Protein AF-A0A8T0NPR0-F1 (afdb_monomer_lite)

Sequence (276 aa):
MFYFGILTSSRQVEPRGKSMGKEIDSISRGLGSMIPIIVKERKRRPEAPMQAAKLASESGIIIRQHIPIYPSWTDYKKDSSQLMNLKGKLKDKCAKNQLNCEKVQFQQRTRSRSYIAHAYVVKQEKYKNSEPTAIDLFEELRCSKTKGFSEPVKKAIEDMHAQEALTSPSVEDGQQAKASIDAVSKVLPKSNTFLRNVGIQQPAAKTTNVMKEIQAELDAKKLESVVLQEELERLKVQTQESDAKVEKQAEKIESLRKMAADTQSLLAGIEPFVWI

pLDDT: mean 78.2, std 14.66, range [25.12, 94.19]

Foldseek 3Di:
DPPPDPPPDPDPPDDDDPDADPVQVVVCVVVVHDDDQDDPPPGPGDPDPNNRVVVVRVVVRVCCVVDPDDPDPVVVVVPPPSVVVVVVVVVVVVVVVVVVVVPPLADFDQPPDFLQRSLVVCCVPPVNPHRQALLSSLLSRRQDPVPGHDPSSVVLSVQLVVQLPVVDDDDDPVVSSVSSVVSNCVSDPVPDCSCVRNVNDDPPDPDDPVNVVVVVVVVVVVVVVVVVVVVVVVVVVVVVVVVVVVVVVVVVVVVVVVVVVVVVVVVVPDDPPDDD

Secondary structure (DSSP, 8-state):
-------------PPPPTTS-HHHHHHHHHTTSPPP----TT-SS-SSHHHHHHHHHHHHHHHHHHS---SSHHHHHH-HHHHHHHHHHHHHHHHHHHHHHHT-SS----TTS-HHHHHHHHHHHT-TTSPPPHHHHHHHTT-BTTTB--HHHHHHHHHHHHHHHTT-S---HHHHHHHHHHHHHHHS-TT--HHHHTT---S-S---HHHHHHHHHHHHHHHHHHHHHHHHHHHHHHHHHHHHHHHHHHHHHHHHHHHHHHHHHHHHTS------

Structure (mmCIF, N/CA/C/O backbone):
data_AF-A0A8T0NPR0-F1
#
_entry.id   AF-A0A8T0NPR0-F1
#
loop_
_atom_site.group_PDB
_atom_site.id
_atom_site.type_symbol
_atom_site.label_atom_id
_atom_site.label_alt_id
_atom_site.label_comp_id
_atom_site.label_asym_id
_atom_site.label_entity_id
_atom_site.label_seq_id
_atom_site.pdbx_PDB_ins_code
_atom_site.Cartn_x
_atom_site.Cartn_y
_atom_site.Cartn_z
_atom_site.occupancy
_atom_site.B_iso_or_equiv
_atom_site.auth_seq_id
_atom_site.auth_comp_id
_atom_site.auth_asym_id
_atom_site.auth_atom_id
_atom_site.pdbx_PDB_model_num
ATOM 1 N N . MET A 1 1 ? -3.709 13.169 -36.850 1.00 28.92 1 MET A N 1
ATOM 2 C CA . MET A 1 1 ? -4.858 12.303 -36.509 1.00 28.92 1 MET A CA 1
ATOM 3 C C . MET A 1 1 ? -4.556 10.903 -37.012 1.00 28.92 1 MET A C 1
ATOM 5 O O . MET A 1 1 ? -4.518 10.715 -38.217 1.00 28.92 1 MET A O 1
ATOM 9 N N . PHE A 1 2 ? -4.287 9.942 -36.128 1.00 25.12 2 PHE A N 1
ATOM 10 C CA . PHE A 1 2 ? -4.242 8.536 -36.535 1.00 25.12 2 PHE A CA 1
ATOM 11 C C . PHE A 1 2 ? -5.656 7.974 -36.404 1.00 25.12 2 PHE A C 1
ATOM 13 O O . PHE A 1 2 ? -6.100 7.641 -35.308 1.00 25.12 2 PHE A O 1
ATOM 20 N N . TYR A 1 3 ? -6.382 7.949 -37.520 1.00 25.48 3 TYR A N 1
ATOM 21 C CA . TYR A 1 3 ? -7.660 7.258 -37.627 1.00 25.48 3 TYR A CA 1
ATOM 22 C C . TYR A 1 3 ? -7.396 5.748 -37.578 1.00 25.48 3 TYR A C 1
ATOM 24 O O . TYR A 1 3 ? -7.032 5.147 -38.584 1.00 25.48 3 TYR A O 1
ATOM 32 N N . PHE A 1 4 ? -7.590 5.112 -36.423 1.00 33.22 4 PHE A N 1
ATOM 33 C CA . PHE A 1 4 ? -7.927 3.688 -36.410 1.00 33.22 4 PHE A CA 1
ATOM 34 C C . PHE A 1 4 ? -9.416 3.595 -36.742 1.00 33.22 4 PHE A C 1
ATOM 36 O O . PHE A 1 4 ? -10.270 3.622 -35.859 1.00 33.22 4 PHE A O 1
ATOM 43 N N . GLY A 1 5 ? -9.707 3.630 -38.044 1.00 30.72 5 GLY A N 1
ATOM 44 C CA . GLY A 1 5 ? -11.060 3.593 -38.580 1.00 30.72 5 GLY A CA 1
ATOM 45 C C . GLY A 1 5 ? -11.831 2.360 -38.117 1.00 30.72 5 GLY A C 1
ATOM 46 O O . GLY A 1 5 ? -11.261 1.290 -37.892 1.00 30.72 5 GLY A O 1
ATOM 47 N N . ILE A 1 6 ? -13.148 2.532 -38.009 1.00 36.66 6 ILE A N 1
ATOM 48 C CA . ILE A 1 6 ? -14.122 1.446 -37.937 1.00 36.66 6 ILE A CA 1
ATOM 49 C C . ILE A 1 6 ? -13.995 0.664 -39.249 1.00 36.66 6 ILE A C 1
ATOM 51 O O . ILE A 1 6 ? -14.583 1.019 -40.264 1.00 36.66 6 ILE A O 1
ATOM 55 N N . LEU A 1 7 ? -13.160 -0.371 -39.249 1.00 34.03 7 LEU A N 1
ATOM 56 C CA . LEU A 1 7 ? -13.095 -1.352 -40.321 1.00 34.03 7 LEU A CA 1
ATOM 57 C C . LEU A 1 7 ? -14.082 -2.464 -39.975 1.00 34.03 7 LEU A C 1
ATOM 59 O O . LEU A 1 7 ? -13.731 -3.459 -39.343 1.00 34.03 7 LEU A O 1
ATOM 63 N N . THR A 1 8 ? -15.323 -2.304 -40.432 1.00 39.84 8 THR A N 1
ATOM 64 C CA . THR A 1 8 ? -16.155 -3.444 -40.829 1.00 39.84 8 THR A CA 1
ATOM 65 C C . THR A 1 8 ? -15.515 -4.051 -42.074 1.00 39.84 8 THR A C 1
ATOM 67 O O . THR A 1 8 ? -15.916 -3.802 -43.205 1.00 39.84 8 THR A O 1
ATOM 70 N N . SER A 1 9 ? -14.428 -4.779 -41.869 1.00 32.56 9 SER A N 1
ATOM 71 C CA . SER A 1 9 ? -13.787 -5.589 -42.889 1.00 32.56 9 SER A CA 1
ATOM 72 C C . SER A 1 9 ? -13.503 -6.921 -42.234 1.00 32.56 9 SER A C 1
ATOM 74 O O . SER A 1 9 ? -12.910 -6.979 -41.154 1.00 32.56 9 SER A O 1
ATOM 76 N N . SER A 1 10 ? -13.984 -7.982 -42.868 1.00 37.34 10 SER A N 1
ATOM 77 C CA . SER A 1 10 ? -13.594 -9.365 -42.633 1.00 37.34 10 SER A CA 1
ATOM 78 C C . SER A 1 10 ? -12.080 -9.492 -42.811 1.00 37.34 10 SER A C 1
ATOM 80 O O . SER A 1 10 ? -11.578 -9.898 -43.857 1.00 37.34 10 SER A O 1
ATOM 82 N N . ARG A 1 11 ? -11.336 -9.077 -41.786 1.00 39.28 11 ARG A N 1
ATOM 83 C CA . ARG A 1 11 ? -9.896 -9.248 -41.692 1.00 39.28 11 ARG A CA 1
ATOM 84 C C . ARG A 1 11 ? -9.682 -10.702 -41.315 1.00 39.28 11 ARG A C 1
ATOM 86 O O . ARG A 1 11 ? -10.106 -11.117 -40.238 1.00 39.28 11 ARG A O 1
ATOM 93 N N . GLN A 1 12 ? -9.072 -11.463 -42.221 1.00 38.69 12 GLN A N 1
ATOM 94 C CA . GLN A 1 12 ? -8.578 -12.807 -41.936 1.00 38.69 12 GLN A CA 1
ATOM 95 C C . GLN A 1 12 ? -7.809 -12.747 -40.610 1.00 38.69 12 GLN A C 1
ATOM 97 O O . GLN A 1 12 ? -6.823 -12.016 -40.479 1.00 38.69 12 GLN A O 1
ATOM 102 N N . VAL A 1 13 ? -8.341 -13.415 -39.587 1.00 49.06 13 VAL A N 1
ATOM 103 C CA . VAL A 1 13 ? -7.682 -13.524 -38.289 1.00 49.06 13 VAL A CA 1
ATOM 104 C C . VAL A 1 13 ? -6.545 -14.509 -38.499 1.00 49.06 13 VAL A C 1
ATOM 106 O O . VAL A 1 13 ? -6.780 -15.711 -38.560 1.00 49.06 13 VAL A O 1
ATOM 109 N N . GLU A 1 14 ? -5.328 -13.992 -38.654 1.00 52.97 14 GLU A N 1
ATOM 110 C CA . GLU A 1 14 ? -4.119 -14.815 -38.687 1.00 52.97 14 GLU A CA 1
ATOM 111 C C . GLU A 1 14 ? -4.132 -15.780 -37.485 1.00 52.97 14 GLU A C 1
ATOM 113 O O . GLU A 1 14 ? -4.312 -15.332 -36.340 1.00 52.97 14 GLU A O 1
ATOM 118 N N . PRO A 1 15 ? -3.993 -17.100 -37.710 1.00 52.28 15 PRO A N 1
ATOM 119 C CA . PRO A 1 15 ? -4.043 -18.078 -36.638 1.00 52.28 15 PRO A CA 1
ATOM 120 C C . PRO A 1 15 ? -2.913 -17.804 -35.646 1.00 52.28 15 PRO A C 1
ATOM 122 O O . PRO A 1 15 ? -1.725 -17.850 -35.966 1.00 52.28 15 PRO A O 1
ATOM 125 N N . ARG A 1 16 ? -3.293 -17.481 -34.407 1.00 54.62 16 ARG A N 1
ATOM 126 C CA . ARG A 1 16 ? -2.324 -17.136 -33.369 1.00 54.62 16 ARG A CA 1
ATOM 127 C C . ARG A 1 16 ? -1.489 -18.361 -32.978 1.00 54.62 16 ARG A C 1
ATOM 129 O O . ARG A 1 16 ? -1.987 -19.484 -32.937 1.00 54.62 16 ARG A O 1
ATOM 136 N N . GLY A 1 17 ? -0.220 -18.129 -32.635 1.00 58.62 17 GLY A N 1
ATOM 137 C CA . GLY A 1 17 ? 0.702 -19.173 -32.173 1.00 58.62 17 GLY A CA 1
ATOM 138 C C . GLY A 1 17 ? 0.258 -19.888 -30.883 1.00 58.62 17 GLY A C 1
ATOM 139 O O . GLY A 1 17 ? -0.698 -19.492 -30.214 1.00 58.62 17 GLY A O 1
ATOM 140 N N . LYS A 1 18 ? 0.994 -20.945 -30.504 1.00 53.94 18 LYS A N 1
ATOM 141 C CA . LYS A 1 18 ? 0.615 -21.963 -29.494 1.00 53.94 18 LYS A CA 1
ATOM 142 C C . LYS A 1 18 ? 0.179 -21.434 -28.106 1.00 53.94 18 LYS A C 1
ATOM 144 O O . LYS A 1 18 ? -0.533 -22.151 -27.407 1.00 53.94 18 LYS A O 1
ATOM 149 N N . SER A 1 19 ? 0.519 -20.201 -27.718 1.00 54.78 19 SER A N 1
ATOM 150 C CA . SER A 1 19 ? 0.230 -19.611 -26.393 1.00 54.78 19 SER A CA 1
ATOM 151 C C . SER A 1 19 ? -0.330 -18.175 -26.435 1.00 54.78 19 SER A C 1
ATOM 153 O O . SER A 1 19 ? -0.035 -17.350 -25.573 1.00 54.78 19 SER A O 1
ATOM 155 N N . MET A 1 20 ? -1.137 -17.834 -27.443 1.00 61.66 20 MET A N 1
ATOM 156 C CA . MET A 1 20 ? -1.477 -16.434 -27.735 1.00 61.66 20 MET A CA 1
ATOM 157 C C . MET A 1 20 ? -2.976 -16.126 -27.566 1.00 61.66 20 MET A C 1
ATOM 159 O O . MET A 1 20 ? -3.771 -16.338 -28.473 1.00 61.66 20 MET A O 1
ATOM 163 N N . GLY A 1 21 ? -3.377 -15.588 -26.407 1.00 59.19 21 GLY A N 1
ATOM 164 C CA . GLY A 1 21 ? -4.638 -14.843 -26.227 1.00 59.19 21 GLY A CA 1
ATOM 165 C C . GLY A 1 21 ? -5.959 -15.589 -26.475 1.00 59.19 21 GLY A C 1
ATOM 166 O O . GLY A 1 21 ? -6.964 -14.933 -26.740 1.00 59.19 21 GLY A O 1
ATOM 167 N N . LYS A 1 22 ? -5.969 -16.927 -26.381 1.00 63.34 22 LYS A N 1
ATOM 168 C CA . LYS A 1 22 ? -7.149 -17.780 -26.632 1.00 63.34 22 LYS A CA 1
ATOM 169 C C . LYS A 1 22 ? -8.387 -17.375 -25.821 1.00 63.34 22 LYS A C 1
ATOM 171 O O . LYS A 1 22 ? -9.499 -17.451 -26.335 1.00 63.34 22 LYS A O 1
ATOM 176 N N . GLU A 1 23 ? -8.195 -16.923 -24.583 1.00 64.94 23 GLU A N 1
ATOM 177 C CA . GLU A 1 23 ? -9.282 -16.483 -23.697 1.00 64.94 23 GLU A CA 1
ATOM 178 C C . GLU A 1 23 ? -9.978 -15.220 -24.205 1.00 64.94 23 GLU A C 1
ATOM 180 O O . GLU A 1 23 ? -11.195 -15.111 -24.133 1.00 64.94 23 GLU A O 1
ATOM 185 N N . ILE A 1 24 ? -9.240 -14.288 -24.803 1.00 68.88 24 ILE A N 1
ATOM 186 C CA . ILE A 1 24 ? -9.812 -13.045 -25.334 1.00 68.88 24 ILE A CA 1
ATOM 187 C C . ILE A 1 24 ? -10.656 -13.318 -26.571 1.00 68.88 24 ILE A C 1
ATOM 189 O O . ILE A 1 24 ? -11.718 -12.723 -26.739 1.00 68.88 24 ILE A O 1
ATOM 193 N N . ASP A 1 25 ? -10.198 -14.235 -27.420 1.00 67.00 25 ASP A N 1
ATOM 194 C CA . ASP A 1 25 ? -10.984 -14.685 -28.565 1.00 67.00 25 ASP A CA 1
ATOM 195 C C . ASP A 1 25 ? -12.215 -15.464 -28.089 1.00 67.00 25 ASP A C 1
ATOM 197 O O . ASP A 1 25 ? -13.278 -15.357 -28.691 1.00 67.00 25 ASP A O 1
ATOM 201 N N . SER A 1 26 ? -12.112 -16.182 -26.965 1.00 69.50 26 SER A N 1
ATOM 202 C CA . SER A 1 26 ? -13.259 -16.810 -26.307 1.00 69.50 26 SER A CA 1
ATOM 203 C C . SER A 1 26 ? -14.285 -15.787 -25.821 1.00 69.50 26 SER A C 1
ATOM 205 O O . SER A 1 26 ? -15.476 -15.992 -26.031 1.00 69.50 26 SER A O 1
ATOM 207 N N . ILE A 1 27 ? -13.840 -14.674 -25.231 1.00 71.25 27 ILE A N 1
ATOM 208 C CA . ILE A 1 27 ? -14.723 -13.594 -24.768 1.00 71.25 27 ILE A CA 1
ATOM 209 C C . ILE A 1 27 ? -15.420 -12.918 -25.956 1.00 71.25 27 ILE A C 1
ATOM 211 O O . ILE A 1 27 ? -16.639 -12.773 -25.937 1.00 71.25 27 ILE A O 1
ATOM 215 N N . SER A 1 28 ? -14.683 -12.554 -27.013 1.00 72.69 28 SER A N 1
ATOM 216 C CA . SER A 1 28 ? -15.289 -11.977 -28.225 1.00 72.69 28 SER A CA 1
ATOM 217 C C . SER A 1 28 ? -16.287 -12.936 -28.889 1.00 72.69 28 SER A C 1
ATOM 219 O O . SER A 1 28 ? -17.335 -12.496 -29.354 1.00 72.69 28 SER A O 1
ATOM 221 N N . ARG A 1 29 ? -15.994 -14.247 -28.912 1.00 73.19 29 ARG A N 1
ATOM 222 C CA . ARG A 1 29 ? -16.925 -15.270 -29.419 1.00 73.19 29 ARG A CA 1
ATOM 223 C C . ARG A 1 29 ? -18.174 -15.396 -28.546 1.00 73.19 29 ARG A C 1
ATOM 225 O O . ARG A 1 29 ? -19.270 -15.448 -29.087 1.00 73.19 29 ARG A O 1
ATOM 232 N N . GLY A 1 30 ? -18.021 -15.410 -27.221 1.00 74.88 30 GLY A N 1
ATOM 233 C CA . GLY A 1 30 ? -19.140 -15.509 -26.278 1.00 74.88 30 GLY A CA 1
ATOM 234 C C . GLY A 1 30 ? -20.077 -14.298 -26.304 1.00 74.88 30 GLY A C 1
ATOM 235 O O . GLY A 1 30 ? -21.274 -14.451 -26.096 1.00 74.88 30 GLY A O 1
ATOM 236 N N . LEU A 1 31 ? -19.555 -13.106 -26.612 1.00 73.44 31 LEU A N 1
ATOM 237 C CA . LEU A 1 31 ? -20.342 -11.874 -26.751 1.00 73.44 31 LEU A CA 1
ATOM 238 C C . LEU A 1 31 ? -20.998 -11.710 -28.134 1.00 73.44 31 LEU A C 1
ATOM 240 O O . LEU A 1 31 ? -21.718 -10.734 -28.347 1.00 73.44 31 LEU A O 1
ATOM 244 N N . GLY A 1 32 ? -20.708 -12.595 -29.097 1.00 73.06 32 GLY A N 1
ATOM 245 C CA . GLY A 1 32 ? -21.222 -12.516 -30.473 1.00 73.06 32 GLY A CA 1
ATOM 246 C C . GLY A 1 32 ? -20.806 -11.257 -31.249 1.00 73.06 32 GLY A C 1
ATOM 247 O O . GLY A 1 32 ? -21.273 -11.031 -32.362 1.00 73.06 32 GLY A O 1
ATOM 248 N N . SER A 1 33 ? -19.940 -10.420 -30.675 1.00 75.69 33 SER A N 1
ATOM 249 C CA . SER A 1 33 ? -19.509 -9.136 -31.224 1.00 75.69 33 SER A CA 1
ATOM 250 C C . SER A 1 33 ? -18.095 -8.793 -30.750 1.00 75.69 33 SER A C 1
ATOM 252 O O . SER A 1 33 ? -17.646 -9.192 -29.673 1.00 75.69 33 SER A O 1
ATOM 254 N N . MET A 1 34 ? -17.352 -8.057 -31.578 1.00 77.00 34 MET A N 1
ATOM 255 C CA . MET A 1 34 ? -15.994 -7.630 -31.245 1.00 77.00 34 MET A CA 1
ATOM 256 C C . MET A 1 34 ? -16.017 -6.491 -30.226 1.00 77.00 34 MET A C 1
ATOM 258 O O . MET A 1 34 ? -16.663 -5.472 -30.449 1.00 77.00 34 MET A O 1
ATOM 262 N N . ILE A 1 35 ? -15.248 -6.629 -29.142 1.00 82.50 35 ILE A N 1
ATOM 263 C CA . ILE A 1 35 ? -15.092 -5.569 -28.138 1.00 82.50 35 ILE A CA 1
ATOM 264 C C . ILE A 1 35 ? -14.344 -4.377 -28.766 1.00 82.50 35 ILE A C 1
ATOM 266 O O . ILE A 1 35 ? -13.167 -4.529 -29.116 1.00 82.50 35 ILE A O 1
ATOM 270 N N . PRO A 1 36 ? -14.965 -3.186 -28.880 1.00 83.44 36 PRO A N 1
ATOM 271 C CA . PRO A 1 36 ? -14.297 -2.007 -29.416 1.00 83.44 36 PRO A CA 1
ATOM 272 C C . PRO A 1 36 ? -13.310 -1.428 -28.396 1.00 83.44 36 PRO A C 1
ATOM 274 O O . PRO A 1 36 ? -13.578 -1.421 -27.198 1.00 83.44 36 PRO A O 1
ATOM 277 N N . ILE A 1 37 ? -12.178 -0.896 -28.859 1.00 83.94 37 ILE A N 1
ATOM 278 C CA . ILE A 1 37 ? -11.233 -0.150 -28.016 1.00 83.94 37 ILE A CA 1
ATOM 279 C C . ILE A 1 37 ? -11.440 1.340 -28.287 1.00 83.94 37 ILE A C 1
ATOM 281 O O . ILE A 1 37 ? -11.019 1.843 -29.326 1.00 83.94 37 ILE A O 1
ATOM 285 N N . ILE A 1 38 ? -12.075 2.052 -27.354 1.00 86.81 38 ILE A N 1
ATOM 286 C CA . ILE A 1 38 ? -12.356 3.485 -27.479 1.00 86.81 38 ILE A CA 1
ATOM 287 C C . ILE A 1 38 ? -11.492 4.241 -26.469 1.00 86.81 38 ILE A C 1
ATOM 289 O O . ILE A 1 38 ? -11.669 4.136 -25.254 1.00 86.81 38 ILE A O 1
ATOM 293 N N . VAL A 1 39 ? -10.539 5.025 -26.971 1.00 88.19 39 VAL A N 1
ATOM 294 C CA . VAL A 1 39 ? -9.696 5.900 -26.148 1.00 88.19 39 VAL A CA 1
ATOM 295 C C . VAL A 1 39 ? -10.167 7.336 -26.339 1.00 88.19 39 VAL A C 1
ATOM 297 O O . VAL A 1 39 ? -10.043 7.890 -27.428 1.00 88.19 39 VAL A O 1
ATOM 300 N N . LYS A 1 40 ? -10.722 7.941 -25.281 1.00 86.69 40 LYS A N 1
ATOM 301 C CA . LYS A 1 40 ? -11.135 9.353 -25.295 1.00 86.69 40 LYS A CA 1
ATOM 302 C C . LYS A 1 40 ? -9.931 10.263 -25.546 1.00 86.69 40 LYS A C 1
ATOM 304 O O . LYS A 1 40 ? -8.823 9.986 -25.077 1.00 86.69 40 LYS A O 1
ATOM 309 N N . GLU A 1 41 ? -10.163 11.374 -26.237 1.00 82.25 41 GLU A N 1
ATOM 310 C CA . GLU A 1 41 ? -9.126 12.361 -26.526 1.00 82.25 41 GLU A CA 1
ATOM 311 C C . GLU A 1 41 ? -8.429 12.822 -25.230 1.00 82.25 41 GLU A C 1
ATOM 313 O O . GLU A 1 41 ? -9.061 13.008 -24.188 1.00 82.25 41 GLU A O 1
ATOM 318 N N . ARG A 1 42 ? -7.095 12.947 -25.274 1.00 84.31 42 ARG A N 1
ATOM 319 C CA . ARG A 1 42 ? -6.211 13.255 -24.127 1.00 84.31 42 ARG A CA 1
ATOM 320 C C . ARG A 1 42 ? -6.119 12.190 -23.020 1.00 84.31 42 ARG A C 1
ATOM 322 O O . ARG A 1 42 ? -5.435 12.423 -22.021 1.00 84.31 42 ARG A O 1
ATOM 329 N N . LYS A 1 43 ? -6.733 11.011 -23.157 1.00 78.19 43 LYS A N 1
ATOM 330 C CA . LYS A 1 43 ? -6.530 9.885 -22.225 1.00 78.19 43 LYS A CA 1
ATOM 331 C C . LYS A 1 43 ? -5.537 8.879 -22.809 1.00 78.19 43 LYS A C 1
ATOM 333 O O . LYS A 1 43 ? -5.518 8.625 -24.004 1.00 78.19 43 LYS A O 1
ATOM 338 N N . ARG A 1 44 ? -4.699 8.283 -21.951 1.00 80.75 44 ARG A N 1
ATOM 339 C CA . ARG A 1 44 ? -3.719 7.253 -22.359 1.00 80.75 44 ARG A CA 1
ATOM 340 C C . ARG A 1 44 ? -4.307 5.840 -22.456 1.00 80.75 44 ARG A C 1
ATOM 342 O O . ARG A 1 44 ? -3.638 4.951 -22.964 1.00 80.75 44 ARG A O 1
ATOM 349 N N . ARG A 1 45 ? -5.512 5.613 -21.922 1.00 82.69 45 ARG A N 1
ATOM 350 C CA . ARG A 1 45 ? -6.161 4.296 -21.849 1.00 82.69 45 ARG A CA 1
ATOM 351 C C . ARG A 1 45 ? -7.687 4.418 -21.966 1.00 82.69 45 ARG A C 1
ATOM 353 O O . ARG A 1 45 ? -8.205 5.482 -21.612 1.00 82.69 45 ARG A O 1
ATOM 360 N N . PRO A 1 46 ? -8.389 3.355 -22.400 1.00 90.25 46 PRO A N 1
ATOM 361 C CA . PRO A 1 46 ? -9.842 3.275 -22.323 1.00 90.25 46 PRO A CA 1
ATOM 362 C C . PRO A 1 46 ? -10.336 3.416 -20.882 1.00 90.25 46 PRO A C 1
ATOM 364 O O . PRO A 1 46 ? -9.661 2.996 -19.940 1.00 90.25 46 PRO A O 1
ATOM 367 N N . GLU A 1 47 ? -11.514 4.011 -20.720 1.00 86.38 47 GLU A N 1
ATOM 368 C CA . GLU A 1 47 ? -12.168 4.163 -19.414 1.00 86.38 47 GLU A CA 1
ATOM 369 C C . GLU A 1 47 ? -12.891 2.880 -18.997 1.00 86.38 47 GLU A C 1
ATOM 371 O O . GLU A 1 47 ? -12.833 2.481 -17.837 1.00 86.38 47 GLU A O 1
ATOM 376 N N . ALA A 1 48 ? -13.504 2.194 -19.964 1.00 86.69 48 ALA A N 1
ATOM 377 C CA . ALA A 1 48 ? -14.169 0.924 -19.737 1.00 86.69 48 ALA A CA 1
ATOM 378 C C . ALA A 1 48 ? -13.138 -0.179 -19.403 1.00 86.69 48 ALA A C 1
ATOM 380 O O . ALA A 1 48 ? -12.244 -0.441 -20.220 1.00 86.69 48 ALA A O 1
ATOM 381 N N . PRO A 1 49 ? -13.270 -0.878 -18.257 1.00 87.88 49 PRO A N 1
ATOM 382 C CA . PRO A 1 49 ? -12.315 -1.901 -17.821 1.00 87.88 49 PRO A CA 1
ATOM 383 C C . PRO A 1 49 ? -12.084 -3.008 -18.857 1.00 87.88 49 PRO A C 1
ATOM 385 O O . PRO A 1 49 ? -10.943 -3.377 -19.126 1.00 87.88 49 PRO A O 1
ATOM 388 N N . MET A 1 50 ? -13.158 -3.473 -19.503 1.00 83.12 50 MET A N 1
ATOM 389 C CA . MET A 1 50 ? -13.107 -4.514 -20.536 1.00 83.12 50 MET A CA 1
ATOM 390 C C . MET A 1 50 ? -12.262 -4.087 -21.749 1.00 83.12 50 MET A C 1
ATOM 392 O O . MET A 1 50 ? -11.451 -4.856 -22.263 1.00 83.12 50 MET A O 1
ATOM 396 N N . GLN A 1 51 ? -12.395 -2.828 -22.175 1.00 86.06 51 GLN A N 1
ATOM 397 C CA . GLN A 1 51 ? -11.627 -2.280 -23.295 1.00 86.06 51 GLN A CA 1
ATOM 398 C C . GLN A 1 51 ? -10.156 -2.077 -22.922 1.00 86.06 51 GLN A C 1
ATOM 400 O O . GLN A 1 51 ? -9.268 -2.336 -23.733 1.00 86.06 51 GLN A O 1
ATOM 405 N N . ALA A 1 52 ? -9.881 -1.644 -21.687 1.00 84.69 52 ALA A N 1
ATOM 406 C CA . ALA A 1 52 ? -8.520 -1.509 -21.180 1.00 84.69 52 ALA A CA 1
ATOM 407 C C . ALA A 1 52 ? -7.812 -2.871 -21.086 1.00 84.69 52 ALA A C 1
ATOM 409 O O . ALA A 1 52 ? -6.655 -2.981 -21.490 1.00 84.69 52 ALA A O 1
ATOM 410 N N . ALA A 1 53 ? -8.512 -3.912 -20.622 1.00 83.88 53 ALA A N 1
ATOM 411 C CA . ALA A 1 53 ? -7.999 -5.281 -20.575 1.00 83.88 53 ALA A CA 1
ATOM 412 C C . ALA A 1 53 ? -7.716 -5.837 -21.981 1.00 83.88 53 ALA A C 1
ATOM 414 O O . ALA A 1 53 ? -6.646 -6.408 -22.219 1.00 83.88 53 ALA A O 1
ATOM 415 N N . LYS A 1 54 ? -8.629 -5.604 -22.935 1.00 85.00 54 LYS A N 1
ATOM 416 C CA . LYS A 1 54 ? -8.439 -5.958 -24.348 1.00 85.00 54 LYS A CA 1
ATOM 417 C C . LYS A 1 54 ? -7.211 -5.257 -24.934 1.00 85.00 54 LYS A C 1
ATOM 419 O O . LYS A 1 54 ? -6.330 -5.930 -25.458 1.00 85.00 54 LYS A O 1
ATOM 424 N N . LEU A 1 55 ? -7.099 -3.936 -24.774 1.00 85.69 55 LEU A N 1
ATOM 425 C CA . LEU A 1 55 ? -5.944 -3.161 -25.241 1.00 85.69 55 LEU A CA 1
ATOM 426 C C . LEU A 1 55 ? -4.624 -3.645 -24.622 1.00 85.69 55 LEU A C 1
ATOM 428 O O . LEU A 1 55 ? -3.643 -3.824 -25.343 1.00 85.69 55 LEU A O 1
ATOM 432 N N . ALA A 1 56 ? -4.577 -3.865 -23.306 1.00 84.69 56 ALA A N 1
ATOM 433 C CA . ALA A 1 56 ? -3.381 -4.351 -22.614 1.00 84.69 56 ALA A CA 1
ATOM 434 C C . ALA A 1 56 ? -2.939 -5.728 -23.130 1.00 84.69 56 ALA A C 1
ATOM 436 O O . ALA A 1 56 ? -1.749 -5.996 -23.296 1.00 84.69 56 ALA A O 1
ATOM 437 N N . SER A 1 57 ? -3.901 -6.593 -23.428 1.00 80.94 57 SER A N 1
ATOM 438 C CA . SER A 1 57 ? -3.608 -7.937 -23.900 1.00 80.94 57 SER A CA 1
ATOM 439 C C . SER A 1 57 ? -3.168 -7.971 -25.362 1.00 80.94 57 SER A C 1
ATOM 441 O O . SER A 1 57 ? -2.179 -8.630 -25.671 1.00 80.94 57 SER A O 1
ATOM 443 N N . GLU A 1 58 ? -3.846 -7.227 -26.242 1.00 78.88 58 GLU A N 1
ATOM 444 C CA . GLU A 1 58 ? -3.461 -7.078 -27.656 1.00 78.88 58 GLU A CA 1
ATOM 445 C C . GLU A 1 58 ? -2.081 -6.429 -27.786 1.00 78.88 58 GLU A C 1
ATOM 447 O O . GLU A 1 58 ? -1.205 -6.941 -28.481 1.00 78.88 58 GLU A O 1
ATOM 452 N N . SER A 1 59 ? -1.838 -5.343 -27.046 1.00 78.38 59 SER A N 1
ATOM 453 C CA . SER A 1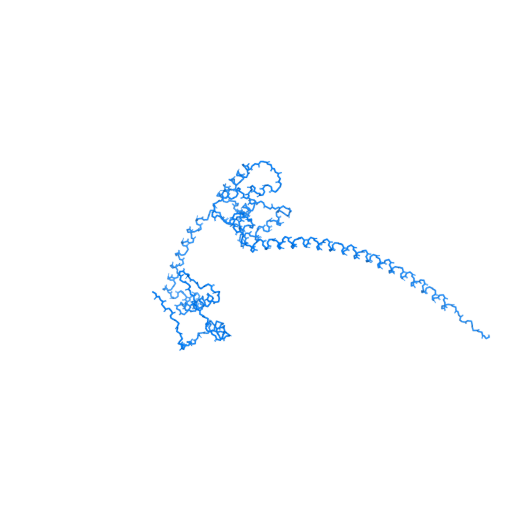 59 ? -0.514 -4.715 -27.015 1.00 78.38 59 SER A CA 1
ATOM 454 C C . SER A 1 59 ? 0.554 -5.671 -26.485 1.00 78.38 59 SER A C 1
ATOM 456 O O . SER A 1 59 ? 1.629 -5.761 -27.070 1.00 78.38 59 SER A O 1
ATOM 458 N N . GLY A 1 60 ? 0.258 -6.456 -25.445 1.00 79.12 60 GLY A N 1
ATOM 459 C CA . GLY A 1 60 ? 1.163 -7.492 -24.953 1.00 79.12 60 GLY A CA 1
ATOM 460 C C . GLY A 1 60 ? 1.479 -8.576 -25.990 1.00 79.12 60 GLY A C 1
ATOM 461 O O . GLY A 1 60 ? 2.623 -9.010 -26.086 1.00 79.12 60 GLY A O 1
ATOM 462 N N . ILE A 1 61 ? 0.494 -9.006 -26.781 1.00 75.50 61 ILE A N 1
ATOM 463 C CA . ILE A 1 61 ? 0.655 -9.978 -27.876 1.00 75.50 61 ILE A CA 1
ATOM 464 C C . ILE A 1 61 ? 1.568 -9.413 -28.967 1.00 75.50 61 ILE A C 1
ATOM 466 O O . ILE A 1 61 ? 2.555 -10.060 -29.311 1.00 75.50 61 ILE A O 1
ATOM 470 N N . ILE A 1 62 ? 1.290 -8.199 -29.449 1.00 75.56 62 ILE A N 1
ATOM 471 C CA . ILE A 1 62 ? 2.091 -7.525 -30.484 1.00 75.56 62 ILE A CA 1
ATOM 472 C C . ILE A 1 62 ? 3.537 -7.348 -30.006 1.00 75.56 62 ILE A C 1
ATOM 474 O O . ILE A 1 62 ? 4.487 -7.665 -30.719 1.00 75.56 62 ILE A O 1
ATOM 478 N N . ILE A 1 63 ? 3.723 -6.911 -28.758 1.00 73.00 63 ILE A N 1
ATOM 479 C CA . ILE A 1 63 ? 5.054 -6.758 -28.166 1.00 73.00 63 ILE A CA 1
ATOM 480 C C . ILE A 1 63 ? 5.792 -8.102 -28.132 1.00 73.00 63 ILE A C 1
ATOM 482 O O . ILE A 1 63 ? 6.964 -8.148 -28.487 1.00 73.00 63 ILE A O 1
ATOM 486 N N . ARG A 1 64 ? 5.129 -9.202 -27.759 1.00 71.88 64 ARG A N 1
ATOM 487 C CA . ARG A 1 64 ? 5.742 -10.543 -27.726 1.00 71.88 64 ARG A CA 1
ATOM 488 C C . ARG A 1 64 ? 6.065 -11.117 -29.105 1.00 71.88 64 ARG A C 1
ATOM 490 O O . ARG A 1 64 ? 6.942 -11.964 -29.202 1.00 71.88 64 ARG A O 1
ATOM 497 N N . GLN A 1 65 ? 5.375 -10.674 -30.153 1.00 70.38 65 GLN A N 1
ATOM 498 C CA . GLN A 1 65 ? 5.694 -11.059 -31.531 1.00 70.38 65 GLN A CA 1
ATOM 499 C C . GLN A 1 65 ? 6.953 -10.357 -32.046 1.00 70.38 65 GLN A C 1
ATOM 501 O O . GLN A 1 65 ? 7.710 -10.946 -32.810 1.00 70.38 65 GLN A O 1
ATOM 506 N N . HIS A 1 66 ? 7.186 -9.114 -31.620 1.00 70.12 66 HIS A N 1
ATOM 507 C CA . HIS A 1 66 ? 8.324 -8.311 -32.074 1.00 70.12 66 HIS A CA 1
ATOM 508 C C . HIS A 1 66 ? 9.522 -8.318 -31.116 1.00 70.12 66 HIS A C 1
ATOM 510 O O . HIS A 1 66 ? 10.617 -7.920 -31.509 1.00 70.12 66 HIS A O 1
ATOM 516 N N . ILE A 1 67 ? 9.338 -8.754 -29.869 1.00 71.31 67 ILE A N 1
ATOM 517 C CA . ILE A 1 67 ? 10.409 -8.919 -28.886 1.00 71.31 67 ILE A CA 1
ATOM 518 C C . ILE A 1 67 ? 10.608 -10.415 -28.640 1.00 71.31 67 ILE A C 1
ATOM 520 O O . ILE A 1 67 ? 9.708 -11.048 -28.081 1.00 71.31 67 ILE A O 1
ATOM 524 N N . PRO A 1 68 ? 11.775 -10.984 -28.993 1.00 70.56 68 PRO A N 1
ATOM 525 C CA . PRO A 1 68 ? 12.040 -12.389 -28.737 1.00 70.56 68 PRO A CA 1
ATOM 526 C C . PRO A 1 68 ? 12.024 -12.661 -27.228 1.00 70.56 68 PRO A C 1
ATOM 528 O O . PRO A 1 68 ? 12.800 -12.093 -26.450 1.00 70.56 68 PRO A O 1
ATOM 531 N N . ILE A 1 69 ? 11.111 -13.540 -26.809 1.00 72.69 69 ILE A N 1
ATOM 532 C CA . ILE A 1 69 ? 11.137 -14.139 -25.477 1.00 72.69 69 ILE A CA 1
ATOM 533 C C . ILE A 1 69 ? 11.856 -15.473 -25.591 1.00 72.69 69 ILE A C 1
ATOM 535 O O . ILE A 1 69 ? 11.286 -16.444 -26.085 1.00 72.69 69 ILE A O 1
ATOM 539 N N . TYR A 1 70 ? 13.113 -15.514 -25.156 1.00 74.75 70 TYR A N 1
ATOM 540 C CA . TYR A 1 70 ? 13.874 -16.754 -25.176 1.00 74.75 70 TYR A CA 1
ATOM 541 C C . TYR A 1 70 ? 13.513 -17.629 -23.966 1.00 74.75 70 TYR A C 1
ATOM 543 O O . TYR A 1 70 ? 13.333 -17.107 -22.862 1.00 74.75 70 TYR A O 1
ATOM 551 N N . PRO A 1 71 ? 13.438 -18.959 -24.142 1.00 78.56 71 PRO A N 1
ATOM 552 C CA . PRO A 1 71 ? 13.111 -19.889 -23.063 1.00 78.56 71 PRO A CA 1
ATOM 553 C C . PRO A 1 71 ? 14.221 -19.996 -22.005 1.00 78.56 71 PRO A C 1
ATOM 555 O O . PRO A 1 71 ? 13.951 -20.430 -20.888 1.00 78.56 71 PRO A O 1
ATOM 558 N N . SER A 1 72 ? 15.457 -19.588 -22.326 1.00 82.31 72 SER A N 1
ATOM 559 C CA . SER A 1 72 ? 16.587 -19.588 -21.395 1.00 82.31 72 SER A CA 1
ATOM 560 C C . SER A 1 72 ? 17.315 -18.242 -21.362 1.00 82.31 72 SER A C 1
ATOM 562 O O . SER A 1 72 ? 17.461 -17.558 -22.377 1.00 82.31 72 SER A O 1
ATOM 564 N N . TRP A 1 73 ? 17.854 -17.876 -20.194 1.00 76.38 73 TRP A N 1
ATOM 565 C CA . TRP A 1 73 ? 18.695 -16.679 -20.048 1.00 76.38 73 TRP A CA 1
ATOM 566 C C . TRP A 1 73 ? 20.002 -16.761 -20.855 1.00 76.38 73 TRP A C 1
ATOM 568 O O . TRP A 1 73 ? 20.559 -15.738 -21.251 1.00 76.38 73 TRP A O 1
ATOM 578 N N . THR A 1 74 ? 20.510 -17.966 -21.127 1.00 81.69 74 THR A N 1
ATOM 579 C CA . THR A 1 74 ? 21.726 -18.152 -21.928 1.00 81.69 74 THR A CA 1
ATOM 580 C C . THR A 1 74 ? 21.541 -17.751 -23.385 1.00 81.69 74 THR A C 1
ATOM 582 O O . THR A 1 74 ? 22.489 -17.267 -23.998 1.00 81.69 74 THR A O 1
ATOM 585 N N . ASP A 1 75 ? 20.331 -17.865 -23.925 1.00 79.50 75 ASP A N 1
ATOM 586 C CA . ASP A 1 75 ? 20.047 -17.461 -25.303 1.00 79.50 75 ASP A CA 1
ATOM 587 C C . ASP A 1 75 ? 20.014 -15.936 -25.460 1.00 79.50 75 ASP A C 1
ATOM 589 O O . ASP A 1 75 ? 20.508 -15.410 -26.454 1.00 79.50 75 ASP A O 1
ATOM 593 N N . TYR A 1 76 ? 19.595 -15.204 -24.421 1.00 72.38 76 TYR A N 1
ATOM 594 C CA . TYR A 1 76 ? 19.714 -13.740 -24.385 1.00 72.38 76 TYR A CA 1
ATOM 595 C C . TYR A 1 76 ? 21.163 -13.248 -24.442 1.00 72.38 76 TYR A C 1
ATOM 597 O O . TYR A 1 76 ? 21.412 -12.131 -24.887 1.00 72.38 76 TYR A O 1
ATOM 605 N N . LYS A 1 77 ? 22.135 -14.054 -23.992 1.00 73.44 77 LYS A N 1
ATOM 606 C CA . LYS A 1 77 ? 23.557 -13.685 -24.070 1.00 73.44 77 LYS A CA 1
ATOM 607 C C . LYS A 1 77 ? 24.115 -13.788 -25.489 1.00 73.44 77 LYS A C 1
ATOM 609 O O . LYS A 1 77 ? 25.106 -13.125 -25.777 1.00 73.44 77 LYS A O 1
ATOM 614 N N . LYS A 1 78 ? 23.502 -14.607 -26.352 1.00 81.06 78 LYS A N 1
ATOM 615 C CA . LYS A 1 78 ? 23.938 -14.807 -27.742 1.00 81.06 78 LYS A CA 1
ATOM 616 C C . LYS A 1 78 ? 23.567 -13.610 -28.623 1.00 81.06 78 LYS A C 1
ATOM 618 O O . LYS A 1 78 ? 24.319 -13.264 -29.527 1.00 81.06 78 LYS A O 1
ATOM 623 N N . ASP A 1 79 ? 22.461 -12.933 -28.316 1.00 77.94 79 ASP A N 1
ATOM 624 C CA . ASP A 1 79 ? 22.042 -11.703 -28.990 1.00 77.94 79 ASP A CA 1
ATOM 625 C C . ASP A 1 79 ? 22.534 -10.457 -28.234 1.00 77.94 79 ASP A C 1
ATOM 627 O O . ASP A 1 79 ? 21.833 -9.840 -27.423 1.00 77.94 79 ASP A O 1
ATOM 631 N N . SER A 1 80 ? 23.787 -10.088 -28.512 1.00 75.38 80 SER A N 1
ATOM 632 C CA . SER A 1 80 ? 24.456 -8.934 -27.898 1.00 75.38 80 SER A CA 1
ATOM 633 C C . SER A 1 80 ? 23.676 -7.625 -28.101 1.00 75.38 80 SER A C 1
ATOM 635 O O . SER A 1 80 ? 23.625 -6.782 -27.203 1.00 75.38 80 SER A O 1
ATOM 637 N N . SER A 1 81 ? 22.997 -7.466 -29.242 1.00 78.38 81 SER A N 1
ATOM 638 C CA . SER A 1 81 ? 22.282 -6.235 -29.596 1.00 78.38 81 SER A CA 1
ATOM 639 C C . SER A 1 81 ? 21.043 -5.999 -28.720 1.00 78.38 81 SER A C 1
ATOM 641 O O . SER A 1 81 ? 20.871 -4.913 -28.152 1.00 78.38 81 SER A O 1
ATOM 643 N N . GLN A 1 82 ? 20.224 -7.036 -28.522 1.00 75.06 82 GLN A N 1
ATOM 644 C CA . GLN A 1 82 ? 19.051 -6.994 -27.645 1.00 75.06 82 GLN A CA 1
ATOM 645 C C . GLN A 1 82 ? 19.460 -6.828 -26.181 1.00 75.06 82 GLN A C 1
ATOM 647 O O . GLN A 1 82 ? 18.876 -6.017 -25.453 1.00 75.06 82 GLN A O 1
ATOM 652 N N . LEU A 1 83 ? 20.506 -7.540 -25.750 1.00 73.12 83 LEU A N 1
ATOM 653 C CA . LEU A 1 83 ? 21.019 -7.443 -24.388 1.00 73.12 83 LEU A CA 1
ATOM 654 C C . LEU A 1 83 ? 21.524 -6.028 -24.070 1.00 73.12 83 LEU A C 1
ATOM 656 O O . LEU A 1 83 ? 21.213 -5.495 -23.002 1.00 73.12 83 LEU A O 1
ATOM 660 N N . MET A 1 84 ? 22.268 -5.402 -24.986 1.00 78.75 84 MET A N 1
ATOM 661 C CA . MET A 1 84 ? 22.749 -4.027 -24.820 1.00 78.75 84 MET A CA 1
ATOM 662 C C . MET A 1 84 ? 21.596 -3.017 -24.783 1.00 78.75 84 MET A C 1
ATOM 664 O O . MET A 1 84 ? 21.588 -2.135 -23.922 1.00 78.75 84 MET A O 1
ATOM 668 N N . ASN A 1 85 ? 20.580 -3.176 -25.638 1.00 80.94 85 ASN A N 1
ATOM 669 C CA . ASN A 1 85 ? 19.393 -2.315 -25.629 1.00 80.94 85 ASN A CA 1
ATOM 670 C C . ASN A 1 85 ? 18.623 -2.400 -24.298 1.00 80.94 85 ASN A C 1
ATOM 672 O O . ASN A 1 85 ? 18.271 -1.374 -23.706 1.00 80.94 85 ASN A O 1
ATOM 676 N N . LEU A 1 86 ? 18.394 -3.620 -23.799 1.00 77.06 86 LEU A N 1
ATOM 677 C CA . LEU A 1 86 ? 17.723 -3.863 -22.520 1.00 77.06 86 LEU A CA 1
ATOM 678 C C . LEU A 1 86 ? 18.528 -3.307 -21.344 1.00 77.06 86 LEU A C 1
ATOM 680 O O . LEU A 1 86 ? 17.961 -2.627 -20.486 1.00 77.06 86 LEU A O 1
ATOM 684 N N . LYS A 1 87 ? 19.846 -3.542 -21.323 1.00 80.56 87 LYS A N 1
ATOM 685 C CA . LYS A 1 87 ? 20.748 -2.994 -20.302 1.00 80.56 87 LYS A CA 1
ATOM 686 C C . LYS A 1 87 ? 20.732 -1.468 -20.289 1.00 80.56 87 LYS A C 1
ATOM 688 O O . LYS A 1 87 ? 20.628 -0.895 -19.208 1.00 80.56 87 LYS A O 1
ATOM 693 N N . GLY A 1 88 ? 20.779 -0.816 -21.453 1.00 84.31 88 GLY A N 1
ATOM 694 C CA . GLY A 1 88 ? 20.684 0.644 -21.563 1.00 84.31 88 GLY A CA 1
ATOM 695 C C . GLY A 1 88 ? 19.378 1.181 -20.972 1.00 84.31 88 GLY A C 1
ATOM 696 O O . GLY A 1 88 ? 19.396 1.995 -20.051 1.00 84.31 88 GLY A O 1
ATOM 697 N N . LYS A 1 89 ? 18.236 0.625 -21.399 1.00 84.25 89 LYS A N 1
ATOM 698 C CA . LYS A 1 89 ? 16.912 0.999 -20.866 1.00 84.25 89 LYS A CA 1
ATOM 699 C C . LYS A 1 89 ? 16.783 0.757 -19.361 1.00 84.25 89 LYS A C 1
ATOM 701 O O . LYS A 1 89 ? 16.117 1.530 -18.670 1.00 84.25 89 LYS A O 1
ATOM 706 N N . LEU A 1 90 ? 17.363 -0.330 -18.850 1.00 82.88 90 LEU A N 1
ATOM 707 C CA . LEU A 1 90 ? 17.356 -0.632 -17.420 1.00 82.88 90 LEU A CA 1
ATOM 708 C C . LEU A 1 90 ? 18.232 0.357 -16.649 1.00 82.88 90 LEU A C 1
ATOM 710 O O . LEU A 1 90 ? 17.799 0.849 -15.613 1.00 82.88 90 LEU A O 1
ATOM 714 N N . LYS A 1 91 ? 19.411 0.702 -17.176 1.00 88.25 91 LYS A N 1
ATOM 715 C CA . LYS A 1 91 ? 20.328 1.678 -16.576 1.00 88.25 91 LYS A CA 1
ATOM 716 C C . LYS A 1 91 ? 19.659 3.040 -16.399 1.00 88.25 91 LYS A C 1
ATOM 718 O O . LYS A 1 91 ? 19.695 3.582 -15.297 1.00 88.25 91 LYS A O 1
ATOM 723 N N . ASP A 1 92 ? 18.959 3.533 -17.419 1.00 85.69 92 ASP A N 1
ATOM 724 C CA . ASP A 1 92 ? 18.226 4.805 -17.339 1.00 85.69 92 ASP A CA 1
ATOM 725 C C . ASP A 1 92 ? 17.120 4.775 -16.276 1.00 85.69 92 ASP A C 1
ATOM 727 O O . ASP A 1 92 ? 16.905 5.749 -15.551 1.00 85.69 92 ASP A O 1
ATOM 731 N N . LYS A 1 93 ? 16.398 3.652 -16.170 1.00 87.88 93 LYS A N 1
ATOM 732 C CA . LYS A 1 93 ? 15.363 3.463 -15.144 1.00 87.88 93 LYS A CA 1
ATOM 733 C C . LYS A 1 93 ? 15.969 3.383 -13.745 1.00 87.88 93 LYS A C 1
ATOM 735 O O . LYS A 1 93 ? 15.430 4.008 -12.836 1.00 87.88 93 LYS A O 1
ATOM 740 N N . CYS A 1 94 ? 17.075 2.661 -13.576 1.00 84.12 94 CYS A N 1
ATOM 741 C CA . CYS A 1 94 ? 17.791 2.561 -12.307 1.00 84.12 94 CYS A CA 1
ATOM 742 C C . CYS A 1 94 ? 18.313 3.927 -11.852 1.00 84.12 94 CYS A C 1
ATOM 744 O O . CYS A 1 94 ? 18.097 4.283 -10.700 1.00 84.12 94 CYS A O 1
ATOM 746 N N . ALA A 1 95 ? 18.897 4.723 -12.753 1.00 88.94 95 ALA A N 1
ATOM 747 C CA . ALA A 1 95 ? 19.358 6.077 -12.444 1.00 88.94 95 ALA A CA 1
ATOM 748 C C . ALA A 1 95 ? 18.200 6.989 -12.005 1.00 88.94 95 ALA A C 1
ATOM 750 O O . ALA A 1 95 ? 18.275 7.653 -10.974 1.00 88.94 95 ALA A O 1
ATOM 751 N N . LYS A 1 96 ? 17.072 6.962 -12.729 1.00 89.31 96 LYS A N 1
ATOM 752 C CA . LYS A 1 96 ? 15.859 7.700 -12.329 1.00 89.31 96 LYS A CA 1
ATOM 753 C C . LYS A 1 96 ? 15.323 7.237 -10.975 1.00 89.31 96 LYS A C 1
ATOM 755 O O . LYS A 1 96 ? 14.890 8.061 -10.177 1.00 89.31 96 LYS A O 1
ATOM 760 N N . ASN A 1 97 ? 15.341 5.932 -10.712 1.00 86.94 97 ASN A N 1
ATOM 761 C CA . ASN A 1 97 ? 14.906 5.384 -9.434 1.00 86.94 97 ASN A CA 1
ATOM 762 C C . ASN A 1 97 ? 15.839 5.799 -8.293 1.00 86.94 97 ASN A C 1
ATOM 764 O O . ASN A 1 97 ? 15.353 6.148 -7.227 1.00 86.94 97 ASN A O 1
ATOM 768 N N . GLN A 1 98 ? 17.151 5.831 -8.525 1.00 89.25 98 GLN A N 1
ATOM 769 C CA . GLN A 1 98 ? 18.126 6.316 -7.554 1.00 89.25 98 GLN A CA 1
ATOM 770 C C . GLN A 1 98 ? 17.854 7.776 -7.169 1.00 89.25 98 GLN A C 1
ATOM 772 O O . GLN A 1 98 ? 17.697 8.063 -5.986 1.00 89.25 98 GLN A O 1
ATOM 777 N N . LEU A 1 99 ? 17.661 8.661 -8.154 1.00 89.31 99 LEU A N 1
ATOM 778 C CA . LEU A 1 99 ? 17.287 10.061 -7.908 1.00 89.31 99 LEU A CA 1
ATOM 779 C C . LEU A 1 99 ? 15.959 10.197 -7.145 1.00 89.31 99 LEU A C 1
ATOM 781 O O . LEU A 1 99 ? 15.745 11.165 -6.420 1.00 89.31 99 LEU A O 1
ATOM 785 N N . ASN A 1 100 ? 15.035 9.248 -7.315 1.00 85.19 100 ASN A N 1
ATOM 786 C CA . ASN A 1 100 ? 13.795 9.219 -6.542 1.00 85.19 100 ASN A CA 1
ATOM 787 C C . ASN A 1 100 ? 14.024 8.706 -5.115 1.00 85.19 100 ASN A C 1
ATOM 789 O O . ASN A 1 100 ? 13.444 9.260 -4.186 1.00 85.19 100 ASN A O 1
ATOM 793 N N . CYS A 1 101 ? 14.878 7.696 -4.927 1.00 79.38 101 CYS A N 1
ATOM 794 C CA . CYS A 1 101 ? 15.270 7.189 -3.612 1.00 79.38 101 CYS A CA 1
ATOM 795 C C . CYS A 1 101 ? 15.990 8.259 -2.783 1.00 79.38 101 CYS A C 1
ATOM 797 O O . CYS A 1 101 ? 15.743 8.356 -1.586 1.00 79.38 101 CYS A O 1
ATOM 799 N N . GLU A 1 102 ? 16.821 9.094 -3.411 1.00 86.25 102 GLU A N 1
ATOM 800 C CA . GLU A 1 102 ? 17.519 10.211 -2.755 1.00 86.25 102 GLU A CA 1
ATOM 801 C C . GLU A 1 102 ? 16.555 11.283 -2.221 1.00 86.25 102 GLU A C 1
ATOM 803 O O . GLU A 1 102 ? 16.856 11.963 -1.245 1.00 86.25 102 GLU A O 1
ATOM 808 N N . LYS A 1 103 ? 15.353 11.400 -2.798 1.00 85.88 103 LYS A N 1
ATOM 809 C CA . LYS A 1 103 ? 14.304 12.314 -2.315 1.00 85.88 103 LYS A CA 1
ATOM 810 C C . LYS A 1 103 ? 13.510 11.754 -1.132 1.00 85.88 103 LYS A C 1
ATOM 812 O O . LYS A 1 103 ? 12.692 12.470 -0.553 1.00 85.88 103 LYS A O 1
ATOM 817 N N . VAL A 1 104 ? 13.694 10.480 -0.779 1.00 84.56 104 VAL A N 1
ATOM 818 C CA . VAL A 1 104 ? 12.976 9.849 0.333 1.00 84.56 104 VAL A CA 1
ATOM 819 C C . VAL A 1 104 ? 13.582 10.323 1.652 1.00 84.56 104 VAL A C 1
ATOM 821 O O . VAL A 1 104 ? 14.595 9.805 2.107 1.00 84.56 104 VAL A O 1
ATOM 824 N N . GLN A 1 105 ? 12.921 11.289 2.291 1.00 83.31 105 GLN A N 1
ATOM 825 C CA . GLN A 1 105 ? 13.348 11.843 3.582 1.00 83.31 105 GLN A CA 1
ATOM 826 C C . GLN A 1 105 ? 13.198 10.840 4.734 1.00 83.31 105 GLN A C 1
ATOM 828 O O . GLN A 1 105 ? 14.084 10.699 5.571 1.00 83.31 105 GLN A O 1
ATOM 833 N N . PHE A 1 106 ? 12.077 10.115 4.760 1.00 86.94 106 PHE A N 1
ATOM 834 C CA . PHE A 1 106 ? 11.757 9.162 5.818 1.00 86.94 106 PHE A CA 1
ATOM 835 C C . PHE A 1 106 ? 11.627 7.763 5.214 1.00 86.94 106 PHE A C 1
ATOM 837 O O . PHE A 1 106 ? 10.682 7.482 4.470 1.00 86.94 106 PHE A O 1
ATOM 844 N N . GLN A 1 107 ? 12.560 6.866 5.535 1.00 84.81 107 GLN A N 1
ATOM 845 C CA . GLN A 1 107 ? 12.534 5.472 5.074 1.00 84.81 107 GLN A CA 1
ATOM 846 C C . GLN A 1 107 ? 11.575 4.632 5.916 1.00 84.81 107 GLN A C 1
ATOM 848 O O . GLN A 1 107 ? 11.505 4.786 7.131 1.00 84.81 107 GLN A O 1
ATOM 853 N N . GLN A 1 108 ? 10.778 3.773 5.286 1.00 86.81 108 GLN A N 1
ATOM 854 C CA . GLN A 1 108 ? 9.857 2.884 6.000 1.00 86.81 108 GLN A CA 1
ATOM 855 C C . GLN A 1 108 ? 10.616 1.659 6.517 1.00 86.81 108 GLN A C 1
ATOM 857 O O . GLN A 1 108 ? 11.439 1.094 5.794 1.00 86.81 108 GLN A O 1
ATOM 862 N N . ARG A 1 109 ? 10.344 1.234 7.756 1.00 86.31 109 ARG A N 1
ATOM 863 C CA . ARG A 1 109 ? 11.005 0.082 8.398 1.00 86.31 109 ARG A CA 1
ATOM 864 C C . ARG A 1 109 ? 10.039 -1.055 8.758 1.00 86.31 109 ARG A C 1
ATOM 866 O O . ARG A 1 109 ? 10.357 -1.904 9.577 1.00 86.31 109 ARG A O 1
ATOM 873 N N . THR A 1 110 ? 8.912 -1.160 8.056 1.00 81.12 110 THR A N 1
ATOM 874 C CA . THR A 1 110 ? 7.887 -2.206 8.267 1.00 81.12 110 THR A CA 1
ATOM 875 C C . THR A 1 110 ? 8.176 -3.537 7.565 1.00 81.12 110 THR A C 1
ATOM 877 O O . THR A 1 110 ? 7.340 -4.445 7.577 1.00 81.12 110 THR A O 1
ATOM 880 N N . ARG A 1 111 ? 9.350 -3.673 6.932 1.00 81.06 111 ARG A N 1
ATOM 881 C CA . ARG A 1 111 ? 9.705 -4.816 6.073 1.00 81.06 111 ARG A CA 1
ATOM 882 C C . ARG A 1 111 ? 8.655 -5.006 4.966 1.00 81.06 111 ARG A C 1
ATOM 884 O O . ARG A 1 111 ? 8.318 -4.050 4.282 1.00 81.06 111 ARG A O 1
ATOM 891 N N . SER A 1 112 ? 8.153 -6.225 4.776 1.00 84.81 112 SER A N 1
ATOM 892 C CA . SER A 1 112 ? 7.129 -6.561 3.781 1.00 84.81 112 SER A CA 1
ATOM 893 C C . SER A 1 112 ? 5.702 -6.193 4.204 1.00 84.81 112 SER A C 1
ATOM 895 O O . SER A 1 112 ? 4.777 -6.359 3.413 1.00 84.81 112 SER A O 1
ATOM 897 N N . ARG A 1 113 ? 5.488 -5.713 5.438 1.00 86.12 113 ARG A N 1
ATOM 898 C CA . ARG A 1 113 ? 4.149 -5.363 5.928 1.00 86.12 113 ARG A CA 1
ATOM 899 C C . ARG A 1 113 ? 3.748 -3.976 5.436 1.00 86.12 113 ARG A C 1
ATOM 901 O O . ARG A 1 113 ? 4.550 -3.040 5.470 1.00 86.12 113 ARG A O 1
ATOM 908 N N . SER A 1 114 ? 2.489 -3.840 5.027 1.00 85.31 114 SER A N 1
ATOM 909 C CA . SER A 1 114 ? 1.878 -2.533 4.782 1.00 85.31 114 SER A CA 1
ATOM 910 C C . SER A 1 114 ? 1.781 -1.729 6.082 1.00 85.31 114 SER A C 1
ATOM 912 O O . SER A 1 114 ? 1.844 -2.290 7.178 1.00 85.31 114 SER A O 1
ATOM 914 N N . TYR A 1 115 ? 1.609 -0.410 5.965 1.00 86.75 115 TYR A N 1
ATOM 915 C CA . TYR A 1 115 ? 1.441 0.477 7.120 1.00 86.75 115 TYR A CA 1
ATOM 916 C C . TYR A 1 115 ? 0.291 0.035 8.031 1.00 86.75 115 TYR A C 1
ATOM 918 O O . TYR A 1 115 ? 0.495 -0.123 9.228 1.00 86.75 115 TYR A O 1
ATOM 926 N N . ILE A 1 116 ? -0.873 -0.259 7.448 1.00 85.88 116 ILE A N 1
ATOM 927 C CA . ILE A 1 116 ? -2.073 -0.701 8.171 1.00 85.88 116 ILE A CA 1
ATOM 928 C C . ILE A 1 116 ? -1.814 -2.011 8.926 1.00 85.88 116 ILE A C 1
ATOM 930 O O . ILE A 1 116 ? -2.098 -2.116 10.116 1.00 85.88 116 ILE A O 1
ATOM 934 N N . ALA A 1 117 ? -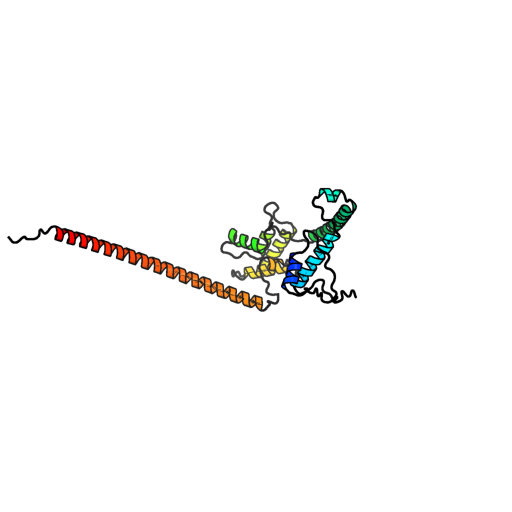1.224 -3.004 8.253 1.00 86.81 117 ALA A N 1
ATOM 935 C CA . ALA A 1 117 ? -0.944 -4.296 8.873 1.00 86.81 117 ALA A CA 1
ATOM 936 C C . ALA A 1 117 ? 0.088 -4.176 10.004 1.00 86.81 117 ALA A C 1
ATOM 938 O O . ALA A 1 117 ? -0.032 -4.844 11.029 1.00 86.81 117 ALA A O 1
ATOM 939 N N . HIS A 1 118 ? 1.106 -3.327 9.834 1.00 86.81 118 HIS A N 1
ATOM 940 C CA . HIS A 1 118 ? 2.104 -3.102 10.875 1.00 86.81 118 HIS A CA 1
ATOM 941 C C . HIS A 1 118 ? 1.513 -2.336 12.065 1.00 86.81 118 HIS A C 1
ATOM 943 O O . HIS A 1 118 ? 1.755 -2.731 13.198 1.00 86.81 118 HIS A O 1
ATOM 949 N N . ALA A 1 119 ? 0.700 -1.304 11.824 1.00 86.81 119 ALA A N 1
ATOM 950 C CA . ALA A 1 119 ? 0.012 -0.555 12.875 1.00 86.81 119 ALA A CA 1
ATOM 951 C C . ALA A 1 119 ? -0.920 -1.453 13.708 1.00 86.81 119 ALA A C 1
ATOM 953 O O . ALA A 1 119 ? -0.919 -1.362 14.932 1.00 86.81 119 ALA A O 1
ATOM 954 N N . TYR A 1 120 ? -1.642 -2.381 13.069 1.00 85.94 120 TYR A N 1
ATOM 955 C CA . TYR A 1 120 ? -2.466 -3.368 13.774 1.00 85.94 120 TYR A CA 1
ATOM 956 C C . TYR A 1 120 ? -1.642 -4.241 14.729 1.00 85.94 120 TYR A C 1
ATOM 958 O O . TYR A 1 120 ? -2.005 -4.416 15.888 1.00 85.94 120 TYR A O 1
ATOM 966 N N . VAL A 1 121 ? -0.501 -4.756 14.261 1.00 87.69 121 VAL A N 1
ATOM 967 C CA . VAL A 1 121 ? 0.392 -5.578 15.093 1.00 87.69 121 VAL A CA 1
ATOM 968 C C . VAL A 1 121 ? 0.955 -4.769 16.256 1.00 87.69 121 VAL A C 1
ATOM 970 O O . VAL A 1 121 ? 1.003 -5.265 17.375 1.00 87.69 121 VAL A O 1
ATOM 973 N N . VAL A 1 122 ? 1.333 -3.516 16.011 1.00 85.69 122 VAL A N 1
ATOM 974 C CA . VAL A 1 122 ? 1.831 -2.609 17.051 1.00 85.69 122 VAL A CA 1
ATOM 975 C C . VAL A 1 122 ? 0.765 -2.367 18.117 1.00 85.69 122 VAL A C 1
ATOM 977 O O . VAL A 1 122 ? 1.070 -2.471 19.304 1.00 85.69 122 VAL A O 1
ATOM 980 N N . LYS A 1 123 ? -0.488 -2.131 17.708 1.00 85.69 123 LYS A N 1
ATOM 981 C CA . LYS A 1 123 ? -1.622 -1.988 18.629 1.00 85.69 123 LYS A CA 1
ATOM 982 C C . LYS A 1 123 ? -1.797 -3.237 19.500 1.00 85.69 123 LYS A C 1
ATOM 984 O O . LYS A 1 123 ? -1.916 -3.117 20.709 1.00 85.69 123 LYS A O 1
ATOM 989 N N . GLN A 1 124 ? -1.730 -4.427 18.906 1.00 82.69 124 GLN A N 1
ATOM 990 C CA . GLN A 1 124 ? -1.903 -5.697 19.623 1.00 82.69 124 GLN A CA 1
ATOM 991 C C . GLN A 1 124 ? -0.740 -6.032 20.571 1.00 82.69 124 GLN A C 1
ATOM 993 O O . GLN A 1 124 ? -0.956 -6.434 21.711 1.00 82.69 124 GLN A O 1
ATOM 998 N N . GLU A 1 125 ? 0.506 -5.895 20.113 1.00 86.56 125 GLU A N 1
ATOM 999 C CA . GLU A 1 125 ? 1.677 -6.340 20.877 1.00 86.56 125 GLU A CA 1
ATOM 1000 C C . GLU A 1 125 ? 2.089 -5.330 21.954 1.00 86.56 125 GLU A C 1
ATOM 1002 O O . GLU A 1 125 ? 2.414 -5.731 23.074 1.00 86.56 125 GLU A O 1
ATOM 1007 N N . LYS A 1 126 ? 2.077 -4.031 21.624 1.00 83.12 126 LYS A N 1
ATOM 1008 C CA . LYS A 1 126 ? 2.610 -2.970 22.494 1.00 83.12 126 LYS A CA 1
ATOM 1009 C C . LYS A 1 126 ? 1.530 -2.199 23.240 1.00 83.12 126 LYS A C 1
ATOM 1011 O O . LYS A 1 126 ? 1.712 -1.902 24.414 1.00 83.12 126 LYS A O 1
ATOM 1016 N N . TYR A 1 127 ? 0.415 -1.908 22.578 1.00 79.56 127 TYR A N 1
ATOM 1017 C CA . TYR A 1 127 ? -0.612 -1.000 23.091 1.00 79.56 127 TYR A CA 1
ATOM 1018 C C . TYR A 1 127 ? -1.932 -1.716 23.399 1.00 79.56 127 TYR A C 1
ATOM 1020 O O . TYR A 1 127 ? -2.976 -1.105 23.295 1.00 79.56 127 TYR A O 1
ATOM 1028 N N . LYS A 1 128 ? -1.911 -3.005 23.769 1.00 79.12 128 LYS A N 1
ATOM 1029 C CA . LYS A 1 128 ? -3.077 -3.901 23.983 1.00 79.12 128 LYS A CA 1
ATOM 1030 C C . LYS A 1 128 ? -4.441 -3.219 24.231 1.00 79.12 128 LYS A C 1
ATOM 1032 O O . LYS A 1 128 ? -5.391 -3.515 23.513 1.00 79.12 128 LYS A O 1
ATOM 1037 N N . ASN A 1 129 ? -4.522 -2.316 25.218 1.00 73.25 129 ASN A N 1
ATOM 1038 C CA . ASN A 1 129 ? -5.750 -1.618 25.624 1.00 73.25 129 ASN A CA 1
ATOM 1039 C C . ASN A 1 129 ? -5.753 -0.096 25.353 1.00 73.25 129 ASN A C 1
ATOM 1041 O O . ASN A 1 129 ? -6.741 0.559 25.668 1.00 73.25 129 ASN A O 1
ATOM 1045 N N . SER A 1 130 ? -4.679 0.479 24.803 1.00 77.00 130 SER A N 1
ATOM 1046 C CA . SER A 1 130 ? -4.552 1.907 24.486 1.00 77.00 130 SER A CA 1
ATOM 1047 C C . SER A 1 130 ? -4.423 2.142 22.979 1.00 77.00 130 SER A C 1
ATOM 1049 O O . SER A 1 130 ? -3.914 1.313 22.224 1.00 77.00 130 SER A O 1
ATOM 1051 N N . GLU A 1 131 ? -4.930 3.270 22.485 1.00 79.50 131 GLU A N 1
ATOM 1052 C CA . GLU A 1 131 ? -4.731 3.615 21.078 1.00 79.50 131 GLU A CA 1
ATOM 1053 C C . GLU A 1 131 ? -3.351 4.254 20.893 1.00 79.50 131 GLU A C 1
ATOM 1055 O O . GLU A 1 131 ? -3.042 5.220 21.587 1.00 79.50 131 GLU A O 1
ATOM 1060 N N . PRO A 1 132 ? -2.502 3.729 19.989 1.00 84.44 132 PRO A N 1
ATOM 1061 C CA . PRO A 1 132 ? -1.197 4.318 19.749 1.00 84.44 132 PRO A CA 1
ATOM 1062 C C . PRO A 1 132 ? -1.353 5.701 19.119 1.00 84.44 132 PRO A C 1
ATOM 1064 O O . PRO A 1 132 ? -2.109 5.894 18.160 1.00 84.44 132 PRO A O 1
ATOM 1067 N N . THR A 1 133 ? -0.582 6.647 19.634 1.00 89.38 133 THR A N 1
ATOM 1068 C CA . THR A 1 133 ? -0.572 8.035 19.187 1.00 89.38 133 THR A CA 1
ATOM 1069 C C . THR A 1 133 ? -0.039 8.155 17.753 1.00 89.38 133 THR A C 1
ATOM 1071 O O . THR A 1 133 ? 0.708 7.305 17.264 1.00 89.38 133 THR A O 1
ATOM 1074 N N . ALA A 1 134 ? -0.364 9.243 17.046 1.00 89.12 134 ALA A N 1
ATOM 1075 C CA . ALA A 1 134 ? 0.196 9.493 15.713 1.00 89.12 134 ALA A CA 1
ATOM 1076 C C . ALA A 1 134 ? 1.741 9.538 15.715 1.00 89.12 134 ALA A C 1
ATOM 1078 O O . ALA A 1 134 ? 2.366 9.060 14.764 1.00 89.12 134 ALA A O 1
ATOM 1079 N N . ILE A 1 135 ? 2.340 10.078 16.785 1.00 90.44 135 ILE A N 1
ATOM 1080 C CA . ILE A 1 135 ? 3.794 10.129 16.995 1.00 90.44 135 ILE A CA 1
ATOM 1081 C C . ILE A 1 135 ? 4.339 8.729 17.307 1.00 90.44 135 ILE A C 1
ATOM 1083 O O . ILE A 1 135 ? 5.275 8.301 16.640 1.00 90.44 135 ILE A O 1
ATOM 1087 N N . ASP A 1 136 ? 3.686 7.957 18.183 1.00 90.19 136 ASP A N 1
ATOM 1088 C CA . ASP A 1 136 ? 4.048 6.557 18.470 1.00 90.19 136 ASP A CA 1
ATOM 1089 C C . ASP A 1 136 ? 4.103 5.699 17.198 1.00 90.19 136 ASP A C 1
ATOM 1091 O O . ASP A 1 136 ? 5.063 4.966 16.941 1.00 90.19 136 ASP A O 1
ATOM 1095 N N . LEU A 1 137 ? 3.072 5.813 16.353 1.00 90.56 137 LEU A N 1
ATOM 1096 C CA . LEU A 1 137 ? 3.037 5.134 15.062 1.00 90.56 137 LEU A CA 1
ATOM 1097 C C . LEU A 1 137 ? 4.172 5.626 14.159 1.00 90.56 137 LEU A C 1
ATOM 1099 O O . LEU A 1 137 ? 4.791 4.824 13.458 1.00 90.56 137 LEU A O 1
ATOM 1103 N N . PHE A 1 138 ? 4.468 6.927 14.155 1.00 91.81 138 PHE A N 1
ATOM 1104 C CA . PHE A 1 138 ? 5.565 7.477 13.362 1.00 91.81 138 PHE A CA 1
ATOM 1105 C C . PHE A 1 138 ? 6.921 6.912 13.799 1.00 91.81 138 PHE A C 1
ATOM 1107 O O . PHE A 1 138 ? 7.698 6.485 12.942 1.00 91.81 138 PHE A O 1
ATOM 1114 N N . GLU A 1 139 ? 7.182 6.833 15.099 1.00 90.94 139 GLU A N 1
ATOM 1115 C CA . GLU A 1 139 ? 8.394 6.236 15.656 1.00 90.94 139 GLU A CA 1
ATOM 1116 C C . GLU A 1 139 ? 8.505 4.754 15.275 1.00 90.94 139 GLU A C 1
ATOM 1118 O O . GLU A 1 139 ? 9.470 4.318 14.636 1.00 90.94 139 GLU A O 1
ATOM 1123 N N . GLU A 1 140 ? 7.474 3.966 15.564 1.00 90.12 140 GLU A N 1
ATOM 1124 C CA . GLU A 1 140 ? 7.511 2.518 15.373 1.00 90.12 140 GLU A CA 1
ATOM 1125 C C . GLU A 1 140 ? 7.694 2.113 13.903 1.00 90.12 140 GLU A C 1
ATOM 1127 O O . GLU A 1 140 ? 8.410 1.163 13.578 1.00 90.12 140 GLU A O 1
ATOM 1132 N N . LEU A 1 141 ? 7.093 2.865 12.979 1.00 88.56 141 LEU A N 1
ATOM 1133 C CA . LEU A 1 141 ? 7.163 2.588 11.543 1.00 88.56 141 LEU A CA 1
ATOM 1134 C C . LEU A 1 141 ? 8.502 2.999 10.905 1.00 88.56 141 LEU A C 1
ATOM 1136 O O . LEU A 1 141 ? 8.767 2.668 9.736 1.00 88.56 141 LEU A O 1
ATOM 1140 N N . ARG A 1 142 ? 9.339 3.734 11.643 1.00 88.38 142 ARG A N 1
ATOM 1141 C CA . ARG A 1 142 ? 10.623 4.292 11.187 1.00 88.38 142 ARG A CA 1
ATOM 1142 C C . ARG A 1 142 ? 11.816 3.792 12.002 1.00 88.38 142 ARG A C 1
ATOM 1144 O O . ARG A 1 142 ? 12.955 4.010 11.585 1.00 88.38 142 ARG A O 1
ATOM 1151 N N . CYS A 1 143 ? 11.578 3.080 13.100 1.00 84.50 143 CYS A N 1
ATOM 1152 C CA . CYS A 1 143 ? 12.620 2.478 13.916 1.00 84.50 143 CYS A CA 1
ATOM 1153 C C . CYS A 1 143 ? 13.122 1.158 13.316 1.00 84.50 143 CYS A C 1
ATOM 1155 O O . CYS A 1 143 ? 12.361 0.282 12.906 1.00 84.50 143 CYS A O 1
ATOM 1157 N N . SER A 1 144 ? 14.441 0.988 13.274 1.00 81.69 144 SER A N 1
ATOM 1158 C CA . SER A 1 144 ? 15.074 -0.272 12.894 1.00 81.69 144 SER A CA 1
ATOM 1159 C C . SER A 1 144 ? 15.625 -0.976 14.119 1.00 81.69 144 SER A C 1
ATOM 1161 O O . SER A 1 144 ? 16.487 -0.418 14.786 1.00 81.69 144 SER A O 1
ATOM 1163 N N . LYS A 1 145 ? 15.269 -2.247 14.339 1.00 80.94 145 LYS A N 1
ATOM 1164 C CA . LYS A 1 145 ? 15.787 -3.033 15.480 1.00 80.94 145 LYS A CA 1
ATOM 1165 C C . LYS A 1 145 ? 17.322 -3.054 15.582 1.00 80.94 145 LYS A C 1
ATOM 1167 O O . LYS A 1 145 ? 17.858 -3.123 16.673 1.00 80.94 145 LYS A O 1
ATOM 1172 N N . THR A 1 146 ? 18.023 -2.998 14.446 1.00 84.31 146 THR A N 1
ATOM 1173 C CA . THR A 1 146 ? 19.496 -3.069 14.378 1.00 84.31 146 THR A CA 1
ATOM 1174 C C . THR A 1 146 ? 20.206 -1.723 14.263 1.00 84.31 146 THR A C 1
ATOM 1176 O O . THR A 1 146 ? 21.363 -1.622 14.642 1.00 84.31 146 THR A O 1
ATOM 1179 N N . LYS A 1 147 ? 19.560 -0.708 13.677 1.00 83.69 147 LYS A N 1
ATOM 1180 C CA . LYS A 1 147 ? 20.195 0.581 13.330 1.00 83.69 147 LYS A CA 1
ATOM 1181 C C . LYS A 1 147 ? 19.564 1.774 14.055 1.00 83.69 147 LYS A C 1
ATOM 1183 O O . LYS A 1 147 ? 20.041 2.887 13.892 1.00 83.69 147 LYS A O 1
ATOM 1188 N N . GLY A 1 148 ? 18.482 1.557 14.802 1.00 87.38 148 GLY A N 1
ATOM 1189 C CA . GLY A 1 148 ? 17.682 2.621 15.398 1.00 87.38 148 GLY A CA 1
ATOM 1190 C C . GLY A 1 148 ? 17.067 3.557 14.354 1.00 87.38 148 GLY A C 1
ATOM 1191 O O . GLY A 1 148 ? 16.751 3.142 13.230 1.00 87.38 14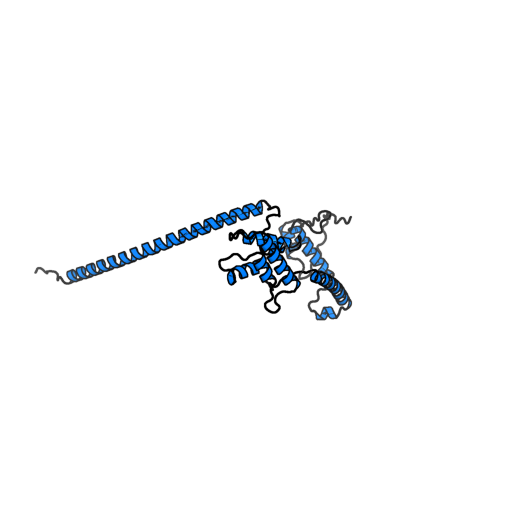8 GLY A O 1
ATOM 1192 N N . PHE A 1 149 ? 16.895 4.816 14.752 1.00 89.56 149 PHE A N 1
ATOM 1193 C CA . PHE A 1 149 ? 16.409 5.912 13.917 1.00 89.56 149 PHE A CA 1
ATOM 1194 C C . PHE A 1 149 ? 17.536 6.547 13.098 1.00 89.56 149 PHE A C 1
ATOM 1196 O O . PHE A 1 149 ? 18.641 6.740 13.601 1.00 89.56 149 PHE A O 1
ATOM 1203 N N . SER A 1 150 ? 17.240 6.940 11.859 1.00 89.38 150 SER A N 1
ATOM 1204 C CA . SER A 1 150 ? 18.124 7.821 11.085 1.00 89.38 150 SER A CA 1
ATOM 1205 C C . SER A 1 150 ? 18.069 9.257 11.609 1.00 89.38 150 SER A C 1
ATOM 1207 O O . SER A 1 150 ? 17.034 9.681 12.122 1.00 89.38 150 SER A O 1
ATOM 1209 N N . GLU A 1 151 ? 19.122 10.038 11.394 1.00 90.44 151 GLU A N 1
ATOM 1210 C CA . GLU A 1 151 ? 19.246 11.434 11.842 1.00 90.44 151 GLU A CA 1
ATOM 1211 C C . GLU A 1 151 ? 18.045 12.316 11.437 1.00 90.44 151 GLU A C 1
ATOM 1213 O O . GLU A 1 151 ? 17.504 12.995 12.310 1.00 90.44 151 GLU A O 1
ATOM 1218 N N . PRO A 1 152 ? 17.516 12.256 10.193 1.00 90.50 152 PRO A N 1
ATOM 1219 C CA . PRO A 1 152 ? 16.327 13.030 9.822 1.00 90.50 152 PRO A CA 1
ATOM 1220 C C . PRO A 1 152 ? 15.061 12.624 10.586 1.00 90.50 152 PRO A C 1
ATOM 1222 O O . PRO A 1 152 ? 14.172 13.444 10.784 1.00 90.50 152 PRO A O 1
ATOM 1225 N N . VAL A 1 153 ? 14.967 11.356 10.999 1.00 91.44 153 VAL A N 1
ATOM 1226 C CA . VAL A 1 153 ? 13.819 10.834 11.754 1.00 91.44 153 VAL A CA 1
ATOM 1227 C C . VAL A 1 153 ? 13.908 11.275 13.210 1.00 91.44 153 VAL A C 1
ATOM 1229 O O . VAL A 1 153 ? 12.901 11.718 13.738 1.00 91.44 153 VAL A O 1
ATOM 1232 N N . LYS A 1 154 ? 15.098 11.230 13.827 1.00 92.38 154 LYS A N 1
ATOM 1233 C CA . LYS A 1 154 ? 15.315 11.733 15.196 1.00 92.38 154 LYS A CA 1
ATOM 1234 C C . LYS A 1 154 ? 14.917 13.203 15.314 1.00 92.38 154 LYS A C 1
ATOM 1236 O O . LYS A 1 154 ? 14.079 13.536 16.139 1.00 92.38 154 LYS A O 1
ATOM 1241 N N . LYS A 1 155 ? 15.421 14.039 14.399 1.00 93.25 155 LYS A N 1
ATOM 1242 C CA . LYS A 1 155 ? 15.067 15.461 14.340 1.00 93.25 155 LYS A CA 1
ATOM 1243 C C . LYS A 1 155 ? 13.556 15.673 14.183 1.00 93.25 155 LYS A C 1
ATOM 1245 O O . LYS A 1 155 ? 12.974 16.484 14.884 1.00 93.25 155 LYS A O 1
ATOM 1250 N N . ALA A 1 156 ? 12.912 14.923 13.286 1.00 92.88 156 ALA A N 1
ATOM 1251 C CA . ALA A 1 156 ? 11.470 15.041 13.088 1.00 92.88 156 ALA A CA 1
ATOM 1252 C C . ALA A 1 156 ? 10.665 14.617 14.327 1.00 92.88 156 ALA A C 1
ATOM 1254 O O . ALA A 1 156 ? 9.644 15.229 14.610 1.00 92.88 156 ALA A O 1
ATOM 1255 N N . ILE A 1 157 ? 11.111 13.591 15.056 1.00 92.75 157 ILE A N 1
ATOM 1256 C CA . ILE A 1 157 ? 10.479 13.156 16.308 1.00 92.75 157 ILE A CA 1
ATOM 1257 C C . ILE A 1 157 ? 10.600 14.256 17.370 1.00 92.75 157 ILE A C 1
ATOM 1259 O O . ILE A 1 157 ? 9.600 14.622 17.977 1.00 92.75 157 ILE A O 1
ATOM 1263 N N . GLU A 1 158 ? 11.789 14.839 17.542 1.00 94.19 158 GLU A N 1
ATOM 1264 C CA . GLU A 1 158 ? 12.011 15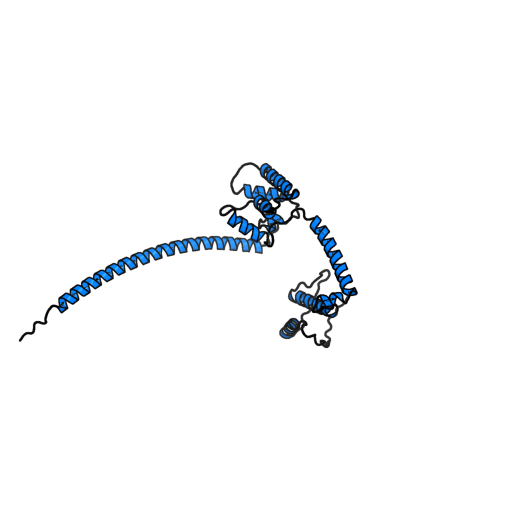.972 18.453 1.00 94.19 158 GLU A CA 1
ATOM 1265 C C . GLU A 1 158 ? 11.106 17.168 18.105 1.00 94.19 158 GLU A C 1
ATOM 1267 O O . GLU A 1 158 ? 10.426 17.704 18.981 1.00 94.19 158 GLU A O 1
ATOM 1272 N N . ASP A 1 159 ? 11.023 17.533 16.821 1.00 93.12 159 ASP A N 1
ATOM 1273 C CA . ASP A 1 159 ? 10.146 18.607 16.339 1.00 93.12 159 ASP A CA 1
ATOM 1274 C C . ASP A 1 159 ? 8.654 18.286 16.586 1.00 93.12 159 ASP A C 1
ATOM 1276 O O . ASP A 1 159 ? 7.874 19.185 16.910 1.00 93.12 159 ASP A O 1
ATOM 1280 N N . MET A 1 160 ? 8.236 17.018 16.452 1.00 94.00 160 MET A N 1
ATOM 1281 C CA . MET A 1 160 ? 6.854 16.579 16.707 1.00 94.00 160 MET A CA 1
ATOM 1282 C C . MET A 1 160 ? 6.489 16.698 18.187 1.00 94.00 160 MET A C 1
ATOM 1284 O O . MET A 1 160 ? 5.450 17.279 18.498 1.00 94.00 160 MET A O 1
ATOM 1288 N N . HIS A 1 161 ? 7.352 16.220 19.086 1.00 91.00 161 HIS A N 1
ATOM 1289 C CA . HIS A 1 161 ? 7.152 16.346 20.536 1.00 91.00 161 HIS A CA 1
ATOM 1290 C C . HIS A 1 161 ? 7.144 17.815 20.981 1.00 91.00 161 HIS A C 1
ATOM 1292 O O . HIS A 1 161 ? 6.322 18.214 21.804 1.00 91.00 161 HIS A O 1
ATOM 1298 N N . ALA A 1 162 ? 7.993 18.663 20.387 1.00 91.06 162 ALA A N 1
ATOM 1299 C CA . ALA A 1 162 ? 7.982 20.100 20.657 1.00 91.06 162 ALA A CA 1
ATOM 1300 C C . ALA A 1 162 ? 6.670 20.773 20.206 1.00 91.06 162 ALA A C 1
ATOM 1302 O O . ALA A 1 162 ? 6.108 21.588 20.937 1.00 91.06 162 ALA A O 1
ATOM 1303 N N . GLN A 1 163 ? 6.153 20.428 19.020 1.00 89.19 163 GLN A N 1
ATOM 1304 C CA . GLN A 1 163 ? 4.865 20.939 18.528 1.00 89.19 163 GLN A CA 1
ATOM 1305 C C . GLN A 1 163 ? 3.679 20.456 19.375 1.00 89.19 163 GLN A C 1
ATOM 1307 O O . GLN A 1 163 ? 2.731 21.214 19.595 1.00 89.19 163 GLN A O 1
ATOM 1312 N N . GLU A 1 164 ? 3.731 19.220 19.870 1.00 88.44 164 GLU A N 1
ATOM 1313 C CA . GLU A 1 164 ? 2.720 18.678 20.778 1.00 88.44 164 GLU A CA 1
ATOM 1314 C C . GLU A 1 164 ? 2.713 19.434 22.115 1.00 88.44 164 GLU A C 1
ATOM 1316 O O . GLU A 1 164 ? 1.659 19.906 22.543 1.00 88.44 164 GLU A O 1
ATOM 1321 N N . ALA A 1 165 ? 3.887 19.669 22.712 1.00 85.25 165 ALA A N 1
ATOM 1322 C CA . ALA A 1 165 ? 4.024 20.411 23.968 1.00 85.25 165 ALA A CA 1
ATOM 1323 C C . ALA A 1 165 ? 3.520 21.868 23.883 1.00 85.25 165 ALA A C 1
ATOM 1325 O O . ALA A 1 165 ? 2.985 22.404 24.855 1.00 85.25 165 ALA A O 1
ATOM 1326 N N . LEU A 1 166 ? 3.650 22.514 22.719 1.00 81.88 166 LEU A N 1
ATOM 1327 C CA . LEU A 1 166 ? 3.165 23.882 22.484 1.00 81.88 166 LEU A CA 1
ATOM 1328 C C . LEU A 1 166 ? 1.634 23.982 22.354 1.00 81.88 166 LEU A C 1
ATOM 1330 O O . LEU A 1 166 ? 1.089 25.081 22.444 1.00 81.88 166 LEU A O 1
ATOM 1334 N N . THR A 1 167 ? 0.926 22.867 22.152 1.00 71.44 167 THR A N 1
ATOM 1335 C CA . THR A 1 167 ? -0.514 22.855 21.833 1.00 71.44 167 THR A CA 1
ATOM 1336 C C . THR A 1 167 ? -1.433 22.827 23.082 1.00 71.44 167 THR A C 1
ATOM 1338 O O . THR A 1 167 ? -2.653 22.798 22.939 1.00 71.44 167 THR A O 1
ATOM 1341 N N . SER A 1 168 ? -0.881 23.036 24.291 1.00 61.91 168 SER A N 1
ATOM 1342 C CA . SER A 1 168 ? -1.516 23.242 25.628 1.00 61.91 168 SER A CA 1
ATOM 1343 C C . SER A 1 168 ? -1.504 22.024 26.584 1.00 61.91 168 SER A C 1
ATOM 1345 O O . SER A 1 168 ? -1.706 20.901 26.133 1.00 61.91 168 SER A O 1
ATOM 1347 N N . PRO A 1 169 ? -1.351 22.229 27.917 1.00 53.31 169 PRO A N 1
ATOM 1348 C CA . PRO A 1 169 ? -1.098 21.171 28.912 1.00 53.31 169 PRO A CA 1
ATOM 1349 C C . PRO A 1 169 ? -2.338 20.553 29.610 1.00 53.31 169 PRO A C 1
ATOM 1351 O O . PRO A 1 169 ? -2.193 19.957 30.675 1.00 53.31 169 PRO A O 1
ATOM 1354 N N . SER A 1 170 ? -3.563 20.681 29.083 1.00 49.84 170 SER A N 1
ATOM 1355 C CA . SER A 1 170 ? -4.758 20.106 29.737 1.00 49.84 170 SER A CA 1
ATOM 1356 C C . SER A 1 170 ? -5.078 18.720 29.168 1.00 49.84 170 SER A C 1
ATOM 1358 O O . SER A 1 170 ? -5.575 18.589 28.049 1.00 49.84 170 SER A O 1
ATOM 1360 N N . VAL A 1 171 ? -4.721 17.685 29.930 1.00 49.19 171 VAL A N 1
ATOM 1361 C CA . VAL A 1 171 ? -4.827 16.276 29.536 1.00 49.19 171 VAL A CA 1
ATOM 1362 C C . VAL A 1 171 ? -6.224 15.751 29.875 1.00 49.19 171 VAL A C 1
ATOM 1364 O O . VAL A 1 171 ? -6.480 15.312 30.992 1.00 49.19 171 VAL A O 1
ATOM 1367 N N . GLU A 1 172 ? -7.124 15.777 28.896 1.00 51.62 172 GLU A N 1
ATOM 1368 C CA . GLU A 1 172 ? -8.113 14.705 28.755 1.00 51.62 172 GLU A CA 1
ATOM 1369 C C . GLU A 1 172 ? -7.573 13.715 27.713 1.00 51.62 172 GLU A C 1
ATOM 1371 O O . GLU A 1 172 ? -7.039 14.129 26.683 1.00 51.62 172 GLU A O 1
ATOM 1376 N N . ASP A 1 173 ? -7.711 12.413 27.968 1.00 51.16 173 ASP A N 1
ATOM 1377 C CA . ASP A 1 173 ? -7.121 11.296 27.197 1.00 51.16 173 ASP A CA 1
ATOM 1378 C C . ASP A 1 173 ? -7.464 11.345 25.682 1.00 51.16 173 ASP A C 1
ATOM 1380 O O . ASP A 1 173 ? -6.721 10.876 24.823 1.00 51.16 173 ASP A O 1
ATOM 1384 N N . GLY A 1 174 ? -8.571 12.008 25.314 1.00 57.84 174 GLY A N 1
ATOM 1385 C CA . GLY A 1 174 ? -8.978 12.241 23.920 1.00 57.84 174 GLY A CA 1
ATOM 1386 C C . GLY A 1 174 ? -8.413 13.511 23.256 1.00 57.84 174 GLY A C 1
ATOM 1387 O O . GLY A 1 174 ? -8.492 13.656 22.031 1.00 57.84 174 GLY A O 1
ATOM 1388 N N . GLN A 1 175 ? -7.858 14.445 24.030 1.00 61.12 175 GLN A N 1
ATOM 1389 C CA . GLN A 1 175 ? -7.273 15.703 23.549 1.00 61.12 175 GLN A CA 1
ATOM 1390 C C . GLN A 1 175 ? -5.837 15.490 23.048 1.00 61.12 175 GLN A C 1
ATOM 1392 O O . GLN A 1 175 ? -5.445 16.076 22.035 1.00 61.12 175 GLN A O 1
ATOM 1397 N N . GLN A 1 176 ? -5.084 14.598 23.702 1.00 61.91 176 GLN A N 1
ATOM 1398 C CA . GLN A 1 176 ? -3.700 14.279 23.348 1.00 61.91 176 GLN A CA 1
ATOM 1399 C C . GLN A 1 176 ? -3.603 13.709 21.929 1.00 61.91 176 GLN A C 1
ATOM 1401 O O . GLN A 1 176 ? -2.875 14.252 21.106 1.00 61.91 176 GLN A O 1
ATOM 1406 N N . ALA A 1 177 ? -4.448 12.733 21.577 1.00 74.12 177 ALA A N 1
ATOM 1407 C CA . ALA A 1 177 ? -4.479 12.160 20.230 1.00 74.12 177 ALA A CA 1
ATOM 1408 C C . ALA A 1 177 ? -4.690 13.216 19.124 1.00 74.12 177 ALA A C 1
ATOM 1410 O O . ALA A 1 177 ? -4.115 13.112 18.040 1.00 74.12 177 ALA A O 1
ATOM 1411 N N . LYS A 1 178 ? -5.482 14.266 19.387 1.00 81.56 178 LYS A N 1
ATOM 1412 C CA . LYS A 1 178 ? -5.695 15.371 18.436 1.00 81.56 178 LYS A CA 1
ATOM 1413 C C . LYS A 1 178 ? -4.467 16.277 18.330 1.00 81.56 178 LYS A C 1
ATOM 1415 O O . LYS A 1 178 ? -4.122 16.678 17.217 1.00 81.56 178 LYS A O 1
ATOM 1420 N N . ALA A 1 179 ? -3.803 16.563 19.450 1.00 84.56 179 ALA A N 1
ATOM 1421 C CA . ALA A 1 179 ? -2.577 17.358 19.483 1.00 84.56 179 ALA A CA 1
ATOM 1422 C C . ALA A 1 179 ? -1.447 16.680 18.694 1.00 84.56 179 ALA A C 1
ATOM 1424 O O . ALA A 1 179 ? -0.797 17.326 17.872 1.00 84.56 179 ALA A O 1
ATOM 1425 N N . SER A 1 180 ? -1.277 15.365 18.835 1.00 86.06 180 SER A N 1
ATOM 1426 C CA . SER A 1 180 ? -0.234 14.628 18.115 1.00 86.06 180 SER A CA 1
ATOM 1427 C C . SER A 1 180 ? -0.511 14.528 16.614 1.00 86.06 180 SER A C 1
ATOM 1429 O O . SER A 1 180 ? 0.416 14.571 15.806 1.00 86.06 180 SER A O 1
ATOM 1431 N N . ILE A 1 181 ? -1.781 14.416 16.204 1.00 87.69 181 ILE A N 1
ATOM 1432 C CA . ILE A 1 181 ? -2.160 14.447 14.780 1.00 87.69 181 ILE A CA 1
ATOM 1433 C C . ILE A 1 181 ? -1.813 15.805 14.160 1.00 87.69 181 ILE A C 1
ATOM 1435 O O . ILE A 1 181 ? -1.280 15.850 13.046 1.00 87.69 181 ILE A O 1
ATOM 1439 N N . ASP A 1 182 ? -2.093 16.900 14.868 1.00 88.69 182 ASP A N 1
ATOM 1440 C CA . ASP A 1 182 ? -1.764 18.254 14.419 1.00 88.69 182 ASP A CA 1
ATOM 1441 C C . ASP A 1 182 ? -0.244 18.485 14.383 1.00 88.69 182 ASP A C 1
ATOM 1443 O O . ASP A 1 182 ? 0.287 18.949 13.371 1.00 88.69 182 ASP A O 1
ATOM 1447 N N . ALA A 1 183 ? 0.480 18.052 15.419 1.00 90.19 183 ALA A N 1
ATOM 1448 C CA . ALA A 1 183 ? 1.939 18.103 15.474 1.00 90.19 183 ALA A CA 1
ATOM 1449 C C . ALA A 1 183 ? 2.584 17.364 14.288 1.00 90.19 183 ALA A C 1
ATOM 1451 O O . ALA A 1 183 ? 3.389 17.940 13.551 1.00 90.19 183 ALA A O 1
ATOM 1452 N N . VAL A 1 184 ? 2.165 16.120 14.020 1.00 90.19 184 VAL A N 1
ATOM 1453 C CA . VAL A 1 184 ? 2.642 15.339 12.865 1.00 90.19 184 VAL A CA 1
ATOM 1454 C C . VAL A 1 184 ? 2.288 16.031 11.543 1.00 90.19 184 VAL A C 1
ATOM 1456 O O . VAL A 1 184 ? 3.106 16.052 10.621 1.00 90.19 184 VAL A O 1
ATOM 1459 N N . SER A 1 185 ? 1.098 16.629 11.436 1.00 89.88 185 SER A N 1
ATOM 1460 C CA . SER A 1 185 ? 0.678 17.358 10.234 1.00 89.88 185 SER A CA 1
ATOM 1461 C C . SER A 1 185 ? 1.482 18.636 9.980 1.00 89.88 185 SER A C 1
ATOM 1463 O O . SER A 1 185 ? 1.600 19.043 8.822 1.00 89.88 185 SER A O 1
ATOM 1465 N N . LYS A 1 186 ? 1.987 19.286 11.032 1.00 90.25 186 LYS A N 1
ATOM 1466 C CA . LYS A 1 186 ? 2.798 20.508 10.941 1.00 90.25 186 LYS A CA 1
ATOM 1467 C C . LYS A 1 186 ? 4.261 20.210 10.621 1.00 90.25 186 LYS A C 1
ATOM 1469 O O . LYS A 1 186 ? 4.855 20.928 9.819 1.00 90.25 186 LYS A O 1
ATOM 1474 N N . VAL A 1 187 ? 4.829 19.161 11.219 1.00 92.12 187 VAL A N 1
ATOM 1475 C CA . VAL A 1 187 ? 6.239 18.779 11.017 1.00 92.12 187 VAL A CA 1
ATOM 1476 C C . VAL A 1 187 ? 6.463 18.131 9.653 1.00 92.12 187 VAL A C 1
ATOM 1478 O O . VAL A 1 187 ? 7.487 18.358 9.005 1.00 92.12 187 VAL A O 1
ATOM 1481 N N . LEU A 1 188 ? 5.516 17.315 9.185 1.00 90.19 188 LEU A N 1
ATOM 1482 C CA . LEU A 1 188 ? 5.642 16.658 7.889 1.00 90.19 188 LEU A CA 1
ATOM 1483 C C . LEU A 1 188 ? 5.266 17.601 6.731 1.00 90.19 188 LEU A C 1
ATOM 1485 O O . LEU A 1 188 ? 4.393 18.456 6.870 1.00 90.19 188 LEU A O 1
ATOM 1489 N N . PRO A 1 189 ? 5.860 17.419 5.532 1.00 87.75 189 PRO A N 1
ATOM 1490 C CA . PRO A 1 189 ? 5.456 18.178 4.352 1.00 87.75 189 PRO A CA 1
ATOM 1491 C C . PRO A 1 189 ? 3.960 18.016 4.058 1.00 87.75 189 PRO A C 1
ATOM 1493 O O . PRO A 1 189 ? 3.433 16.910 4.145 1.00 87.75 189 PRO A O 1
ATOM 1496 N N . LYS A 1 190 ? 3.293 19.078 3.588 1.00 83.00 190 LYS A N 1
ATOM 1497 C CA . LYS A 1 190 ? 1.847 19.067 3.264 1.00 83.00 190 LYS A CA 1
ATOM 1498 C C . LYS A 1 190 ? 1.431 17.987 2.253 1.00 83.00 190 LYS A C 1
ATOM 1500 O O . LYS A 1 190 ? 0.276 17.585 2.213 1.00 83.00 190 LYS A O 1
ATOM 1505 N N . SER A 1 191 ? 2.358 17.526 1.414 1.00 81.19 191 SER A N 1
ATOM 1506 C CA . SER A 1 191 ? 2.134 16.445 0.446 1.00 81.19 191 SER A CA 1
ATOM 1507 C C . SER A 1 191 ? 2.283 15.039 1.040 1.00 81.19 191 SER A C 1
ATOM 1509 O O . SER A 1 191 ? 2.126 14.051 0.320 1.00 81.19 191 SER A O 1
ATOM 1511 N N . ASN A 1 192 ? 2.663 14.919 2.312 1.00 85.56 192 ASN A N 1
ATOM 1512 C CA . ASN A 1 192 ? 2.899 13.639 2.960 1.00 85.56 192 ASN A CA 1
ATOM 1513 C C . ASN A 1 192 ? 1.568 12.921 3.231 1.00 85.56 192 ASN A C 1
ATOM 1515 O O . ASN A 1 192 ? 0.607 13.508 3.714 1.00 85.56 192 ASN A O 1
ATOM 1519 N N . THR A 1 193 ? 1.517 11.627 2.919 1.00 87.38 193 THR A N 1
ATOM 1520 C CA . THR A 1 193 ? 0.321 10.782 3.065 1.00 87.38 193 THR A CA 1
ATOM 1521 C C . THR A 1 193 ? 0.361 9.894 4.309 1.00 87.38 193 THR A C 1
ATOM 1523 O O . THR A 1 193 ? -0.494 9.025 4.461 1.00 87.38 193 THR A O 1
ATOM 1526 N N . PHE A 1 194 ? 1.338 10.095 5.200 1.00 89.25 194 PHE A N 1
ATOM 1527 C CA . PHE A 1 194 ? 1.583 9.256 6.374 1.00 89.25 194 PHE A CA 1
ATOM 1528 C C . PHE A 1 194 ? 0.323 8.996 7.207 1.00 89.25 194 PHE A C 1
ATOM 1530 O O . PHE A 1 194 ? -0.056 7.837 7.343 1.00 89.25 194 PHE A O 1
ATOM 1537 N N . LEU A 1 195 ? -0.351 10.049 7.683 1.00 89.31 195 LEU A N 1
ATOM 1538 C CA . LEU A 1 195 ? -1.535 9.930 8.544 1.00 89.31 195 LEU A CA 1
ATOM 1539 C C . LEU A 1 195 ? -2.630 9.082 7.881 1.00 89.31 195 LEU A C 1
ATOM 1541 O O . LEU A 1 195 ? -3.119 8.119 8.465 1.00 89.31 195 LEU A O 1
ATOM 1545 N N . ARG A 1 196 ? -2.904 9.332 6.595 1.00 86.56 196 ARG A N 1
ATOM 1546 C CA . ARG A 1 196 ? -3.846 8.525 5.811 1.00 86.56 196 ARG A CA 1
ATOM 1547 C C . ARG A 1 196 ? -3.417 7.057 5.716 1.00 86.56 196 ARG A C 1
ATOM 1549 O O . ARG A 1 196 ? -4.257 6.170 5.826 1.00 86.56 196 ARG A O 1
ATOM 1556 N N . ASN A 1 197 ? -2.129 6.793 5.501 1.00 86.81 197 ASN A N 1
ATOM 1557 C CA . ASN A 1 197 ? -1.605 5.436 5.323 1.00 86.81 197 ASN A CA 1
ATOM 1558 C C . ASN A 1 197 ? -1.616 4.613 6.617 1.00 86.81 197 ASN A C 1
ATOM 1560 O O . ASN A 1 197 ? -1.663 3.385 6.541 1.00 86.81 197 ASN A O 1
ATOM 1564 N N . VAL A 1 198 ? -1.581 5.266 7.781 1.00 84.88 198 VAL A N 1
ATOM 1565 C CA . VAL A 1 198 ? -1.731 4.608 9.090 1.00 84.88 198 VAL A CA 1
ATOM 1566 C C . VAL A 1 198 ? -3.189 4.511 9.548 1.00 84.88 198 VAL A C 1
ATOM 1568 O O . VAL A 1 198 ? -3.453 3.999 10.628 1.00 84.88 198 VAL A O 1
ATOM 1571 N N . GLY A 1 199 ? -4.141 4.952 8.719 1.00 80.75 199 GLY A N 1
ATOM 1572 C CA . GLY A 1 199 ? -5.574 4.887 9.016 1.00 80.75 199 GLY A CA 1
ATOM 1573 C C . GLY A 1 199 ? -6.117 6.086 9.795 1.00 80.75 199 GLY A C 1
ATOM 1574 O O . GLY A 1 199 ? -7.299 6.102 10.121 1.00 80.75 199 GLY A O 1
ATOM 1575 N N . ILE A 1 200 ? -5.298 7.111 10.043 1.00 82.12 200 ILE A N 1
ATOM 1576 C CA . ILE A 1 200 ? -5.721 8.354 10.689 1.00 82.12 200 ILE A CA 1
ATOM 1577 C C . ILE A 1 200 ? -6.277 9.287 9.609 1.00 82.12 200 ILE A C 1
ATOM 1579 O O . ILE A 1 200 ? -5.542 9.867 8.803 1.00 82.12 200 ILE A O 1
ATOM 1583 N N . GLN A 1 201 ? -7.600 9.423 9.564 1.00 70.06 201 GLN A N 1
ATOM 1584 C CA . GLN A 1 201 ? -8.245 10.374 8.664 1.00 70.06 201 GLN A CA 1
ATOM 1585 C C . GLN A 1 201 ? -8.102 11.791 9.214 1.00 70.06 201 GLN A C 1
ATOM 1587 O O . GLN A 1 201 ? -8.591 12.106 10.294 1.00 70.06 201 GLN A O 1
ATOM 1592 N N . GLN A 1 202 ? -7.453 12.664 8.445 1.00 61.78 202 GLN A N 1
ATOM 1593 C CA . GLN A 1 202 ? -7.526 14.096 8.705 1.00 61.78 202 GLN A CA 1
ATOM 1594 C C . GLN A 1 202 ? -8.914 14.625 8.307 1.00 61.78 202 GLN A C 1
ATOM 1596 O O . GLN A 1 202 ? -9.441 14.209 7.272 1.00 61.78 202 GLN A O 1
ATOM 1601 N N . PRO A 1 203 ? -9.482 15.595 9.046 1.00 52.91 203 PRO A N 1
ATOM 1602 C CA . PRO A 1 203 ? -10.807 16.157 8.757 1.00 52.91 203 PRO A CA 1
ATOM 1603 C C . PRO A 1 203 ? -10.880 16.942 7.431 1.00 52.91 203 PRO A C 1
ATOM 1605 O O . PRO A 1 203 ? -11.955 17.362 7.011 1.00 52.91 203 PRO A O 1
ATOM 1608 N N . ALA A 1 204 ? -9.753 17.131 6.738 1.00 48.44 204 ALA A N 1
ATOM 1609 C CA . ALA A 1 204 ? -9.634 17.955 5.542 1.00 48.44 204 ALA A CA 1
ATOM 1610 C C . ALA A 1 204 ? -9.491 17.134 4.246 1.00 48.44 204 ALA A C 1
ATOM 1612 O O . ALA A 1 204 ? -8.560 17.329 3.469 1.00 48.44 204 ALA A O 1
ATOM 1613 N N . ALA A 1 205 ? -10.422 16.228 3.957 1.00 45.66 205 ALA A N 1
ATOM 1614 C CA . ALA A 1 205 ? -10.640 15.784 2.581 1.00 45.66 205 ALA A CA 1
ATOM 1615 C C . ALA A 1 205 ? -12.098 15.371 2.407 1.00 45.66 205 ALA A C 1
ATOM 1617 O O . ALA A 1 205 ? -12.567 14.477 3.100 1.00 45.66 205 ALA A O 1
ATOM 1618 N N . LYS A 1 206 ? -12.795 16.045 1.482 1.00 56.94 206 LYS A N 1
ATOM 1619 C CA . LYS A 1 206 ? -14.204 15.841 1.113 1.00 56.94 206 LYS A CA 1
ATOM 1620 C C . LYS A 1 206 ? -14.575 14.356 1.153 1.00 56.94 206 LYS A C 1
ATOM 1622 O O . LYS A 1 206 ? -14.282 13.615 0.216 1.00 56.94 206 LYS A O 1
ATOM 1627 N N . THR A 1 207 ? -15.214 13.946 2.241 1.00 45.66 207 THR A N 1
ATOM 1628 C CA . THR A 1 207 ? -15.795 12.620 2.399 1.00 45.66 207 THR A CA 1
ATOM 1629 C C . THR A 1 207 ? -16.867 12.490 1.326 1.00 45.66 207 THR A C 1
ATOM 1631 O O . THR A 1 207 ? -17.856 13.225 1.343 1.00 45.66 207 THR A O 1
ATOM 1634 N N . THR A 1 208 ? -16.653 11.618 0.344 1.00 58.91 208 THR A N 1
ATOM 1635 C CA . THR A 1 208 ? -17.726 11.230 -0.572 1.00 58.91 208 THR A CA 1
ATOM 1636 C C . THR A 1 208 ? -18.862 10.637 0.258 1.00 58.91 208 THR A C 1
ATOM 1638 O O . THR A 1 208 ? -18.603 9.980 1.264 1.00 58.91 208 THR A O 1
ATOM 1641 N N . ASN A 1 209 ? -20.116 10.872 -0.136 1.00 67.94 209 ASN A N 1
ATOM 1642 C CA . ASN A 1 209 ? -21.295 10.422 0.622 1.00 67.94 209 ASN A CA 1
ATOM 1643 C C . ASN A 1 209 ? -21.218 8.928 1.005 1.00 67.94 209 ASN A C 1
ATOM 1645 O O . ASN A 1 209 ? -21.527 8.573 2.135 1.00 67.94 209 ASN A O 1
ATOM 1649 N N . VAL A 1 210 ? -20.641 8.106 0.122 1.00 61.22 210 VAL A N 1
ATOM 1650 C CA . VAL A 1 210 ? -20.356 6.674 0.326 1.00 61.22 210 VAL A CA 1
ATOM 1651 C C . VAL A 1 210 ? -19.529 6.390 1.587 1.00 61.22 210 VAL A C 1
ATOM 1653 O O . VAL A 1 210 ? -19.769 5.424 2.295 1.00 61.22 210 VAL A O 1
ATOM 1656 N N . MET A 1 211 ? -18.542 7.226 1.904 1.00 63.53 211 MET A N 1
ATOM 1657 C CA . MET A 1 211 ? -17.648 6.990 3.039 1.00 63.53 211 MET A CA 1
ATOM 1658 C C . MET A 1 211 ? -18.289 7.391 4.378 1.00 63.53 211 MET A C 1
ATOM 1660 O O . MET A 1 211 ? -17.914 6.845 5.410 1.00 63.53 211 MET A O 1
ATOM 1664 N N . LYS A 1 212 ? -19.289 8.286 4.362 1.00 72.00 212 LYS A N 1
ATOM 1665 C CA . LYS A 1 212 ? -20.120 8.582 5.543 1.00 72.00 212 LYS A CA 1
ATOM 1666 C C . LYS A 1 212 ? -21.118 7.459 5.820 1.00 72.00 212 LYS A C 1
ATOM 1668 O O . LYS A 1 212 ? -21.310 7.094 6.971 1.00 72.00 212 LYS A O 1
ATOM 1673 N N . GLU A 1 213 ? -21.713 6.908 4.767 1.00 76.88 213 GLU A N 1
ATOM 1674 C CA . GLU A 1 213 ? -22.661 5.793 4.847 1.00 76.88 213 GLU A CA 1
ATOM 1675 C C . GLU A 1 213 ? -21.990 4.520 5.380 1.00 76.88 213 GLU A C 1
ATOM 1677 O O . GLU A 1 213 ? -22.462 3.941 6.352 1.00 76.88 213 GLU A O 1
ATOM 1682 N N . ILE A 1 214 ? -20.807 4.173 4.859 1.00 75.94 214 ILE A N 1
ATOM 1683 C CA . ILE A 1 214 ? -20.012 3.043 5.370 1.00 75.94 214 ILE A CA 1
ATOM 1684 C C . ILE A 1 214 ? -19.624 3.239 6.845 1.00 75.94 214 ILE A C 1
ATOM 1686 O O . ILE A 1 214 ? -19.585 2.274 7.604 1.00 75.94 214 ILE A O 1
ATOM 1690 N N . GLN A 1 215 ? -19.333 4.473 7.267 1.00 78.00 215 GLN A N 1
ATOM 1691 C CA . GLN A 1 215 ? -19.015 4.763 8.666 1.00 78.00 215 GLN A CA 1
ATOM 1692 C C . GLN A 1 215 ? -20.240 4.563 9.571 1.00 78.00 215 GLN A C 1
ATOM 1694 O O . GLN A 1 215 ? -20.125 3.925 10.613 1.00 78.00 215 GLN A O 1
ATOM 1699 N N . ALA A 1 216 ? -21.413 5.031 9.137 1.00 82.31 216 ALA A N 1
ATOM 1700 C CA . ALA A 1 216 ? -22.665 4.828 9.858 1.00 82.31 216 ALA A CA 1
ATOM 1701 C C . ALA A 1 216 ? -23.038 3.338 9.964 1.00 82.31 216 ALA A C 1
ATOM 1703 O O . ALA A 1 216 ? -23.416 2.882 11.040 1.00 82.31 216 ALA A O 1
ATOM 1704 N N . GLU A 1 217 ? -22.867 2.559 8.889 1.00 81.69 217 GLU A N 1
ATOM 1705 C CA . GLU A 1 217 ? -23.077 1.106 8.926 1.00 81.69 217 GLU A CA 1
ATOM 1706 C C . GLU A 1 217 ? -22.098 0.394 9.867 1.00 81.69 217 GLU A C 1
ATOM 1708 O O . GLU A 1 217 ? -22.477 -0.555 10.554 1.00 81.69 217 GLU A O 1
ATOM 1713 N N . LEU A 1 218 ? -20.835 0.829 9.913 1.00 80.81 218 LEU A N 1
ATOM 1714 C CA . LEU A 1 218 ? -19.836 0.244 10.806 1.00 80.81 218 LEU A CA 1
ATOM 1715 C C . LEU A 1 218 ? -20.195 0.487 12.276 1.00 80.81 218 LEU A C 1
ATOM 1717 O O . LEU A 1 218 ? -20.070 -0.424 13.094 1.00 80.81 218 LEU A O 1
ATOM 1721 N N . ASP A 1 219 ? -20.633 1.698 12.610 1.00 80.50 219 ASP A N 1
ATOM 1722 C CA . ASP A 1 219 ? -20.996 2.058 13.979 1.00 80.50 219 ASP A CA 1
ATOM 1723 C C . ASP A 1 219 ? -22.315 1.390 14.408 1.00 80.50 219 ASP A C 1
ATOM 1725 O O . ASP A 1 219 ? -22.404 0.902 15.536 1.00 80.50 219 ASP A O 1
ATOM 1729 N N . ALA A 1 220 ? -23.280 1.231 13.491 1.00 85.88 220 ALA A N 1
ATOM 1730 C CA . ALA A 1 220 ? -24.477 0.416 13.719 1.00 85.88 220 ALA A CA 1
ATOM 1731 C C . ALA A 1 220 ? -24.124 -1.058 13.990 1.00 85.88 220 ALA A C 1
ATOM 1733 O O . ALA A 1 220 ? -24.551 -1.618 14.998 1.00 85.88 220 ALA A O 1
ATOM 1734 N N . LYS A 1 221 ? -23.256 -1.663 13.166 1.00 78.38 221 LYS A N 1
ATOM 1735 C CA . LYS A 1 221 ? -22.806 -3.055 13.356 1.00 78.38 221 LYS A CA 1
ATOM 1736 C C . LYS A 1 221 ? -22.013 -3.272 14.641 1.00 78.38 221 LYS A C 1
ATOM 1738 O O . LYS A 1 221 ? -22.080 -4.350 15.228 1.00 78.38 221 LYS A O 1
ATOM 1743 N N . LYS A 1 222 ? -21.247 -2.277 15.098 1.00 87.19 222 LYS A N 1
ATOM 1744 C CA . LYS A 1 222 ? -20.578 -2.350 16.407 1.00 87.19 222 LYS A CA 1
ATOM 1745 C C . LYS A 1 222 ? -21.598 -2.393 17.535 1.00 87.19 222 LYS A C 1
ATOM 1747 O O . LYS A 1 222 ? -21.457 -3.234 18.419 1.00 87.19 222 LYS A O 1
ATOM 1752 N N . LEU A 1 223 ? -22.616 -1.534 17.478 1.00 87.00 223 LEU A N 1
ATOM 1753 C CA . LEU A 1 223 ? -23.696 -1.524 18.461 1.00 87.00 223 LEU A CA 1
ATOM 1754 C C . LEU A 1 223 ? -24.428 -2.875 18.481 1.00 87.00 223 LEU A C 1
ATOM 1756 O O . LEU A 1 223 ? -24.606 -3.456 19.547 1.00 87.00 223 LEU A O 1
ATOM 1760 N N . GLU A 1 224 ? -24.755 -3.418 17.304 1.00 85.00 224 GLU A N 1
ATOM 1761 C CA . GLU A 1 224 ? -25.359 -4.751 17.160 1.00 85.00 224 GLU A CA 1
ATOM 1762 C C . GLU A 1 224 ? -24.478 -5.854 17.761 1.00 85.00 224 GLU A C 1
ATOM 1764 O O . GLU A 1 224 ? -24.984 -6.744 18.437 1.00 85.00 224 GLU A O 1
ATOM 1769 N N . SER A 1 225 ? -23.154 -5.790 17.576 1.00 77.81 225 SER A N 1
ATOM 1770 C CA . SER A 1 225 ? -22.246 -6.790 18.151 1.00 77.81 225 SER A CA 1
ATOM 1771 C C . SER A 1 225 ? -22.213 -6.766 19.682 1.00 77.81 225 SER A C 1
ATOM 1773 O O . SER A 1 225 ? -22.123 -7.826 20.294 1.00 77.81 225 SER A O 1
ATOM 1775 N N . VAL A 1 226 ? -22.335 -5.583 20.298 1.00 89.12 226 VAL A N 1
ATOM 1776 C CA . VAL A 1 226 ? -22.402 -5.440 21.761 1.00 89.12 226 VAL A CA 1
ATOM 1777 C C . VAL A 1 226 ? -23.703 -6.044 22.285 1.00 89.12 226 VAL A C 1
ATOM 1779 O O . VAL A 1 226 ? -23.673 -6.826 23.231 1.00 89.12 226 VAL A O 1
ATOM 1782 N N . VAL A 1 227 ? -24.828 -5.759 21.622 1.00 87.69 227 VAL A N 1
ATOM 1783 C CA . VAL A 1 227 ? -26.136 -6.329 21.982 1.00 87.69 227 VAL A CA 1
ATOM 1784 C C . VAL A 1 227 ? -26.127 -7.855 21.852 1.00 87.69 227 VAL A C 1
ATOM 1786 O O . VAL A 1 227 ? -26.541 -8.552 22.775 1.00 87.69 227 VAL A O 1
ATOM 1789 N N . LEU A 1 228 ? -25.588 -8.396 20.755 1.00 87.12 228 LEU A N 1
ATOM 1790 C CA . LEU A 1 228 ? -25.463 -9.847 20.566 1.00 87.12 228 LEU A CA 1
ATOM 1791 C C . LEU A 1 228 ? -24.559 -10.501 21.620 1.00 87.12 228 LEU A C 1
ATOM 1793 O O . LEU A 1 228 ? -24.795 -11.640 22.022 1.00 87.12 228 LEU A O 1
ATOM 1797 N N . GLN A 1 229 ? -23.524 -9.797 22.075 1.00 87.75 229 GLN A N 1
ATOM 1798 C CA . GLN A 1 229 ? -22.642 -10.292 23.124 1.00 87.75 229 GLN A CA 1
ATOM 1799 C C . GLN A 1 229 ? -23.363 -10.362 24.481 1.00 87.75 229 GLN A C 1
ATOM 1801 O O . GLN A 1 229 ? -23.244 -11.374 25.172 1.00 87.75 229 GLN A O 1
ATOM 1806 N N . GLU A 1 230 ? -24.174 -9.358 24.824 1.00 91.75 230 GLU A N 1
ATOM 1807 C CA . GLU A 1 230 ? -25.031 -9.393 26.018 1.00 91.75 230 GLU A CA 1
ATOM 1808 C C . GLU A 1 230 ? -26.099 -10.501 25.942 1.00 91.75 230 GLU A C 1
ATOM 1810 O O . GLU A 1 230 ? -26.350 -11.193 26.934 1.00 91.75 230 GLU A O 1
ATOM 1815 N N . GLU A 1 231 ? -26.714 -10.720 24.774 1.00 89.06 231 GLU A N 1
ATOM 1816 C CA . GLU A 1 231 ? -27.676 -11.814 24.574 1.00 89.06 231 GLU A CA 1
ATOM 1817 C C . GLU A 1 231 ? -27.030 -13.196 24.740 1.00 89.06 231 GLU A C 1
ATOM 1819 O O . GLU A 1 231 ? -27.618 -14.078 25.374 1.00 89.06 231 GLU A O 1
ATOM 1824 N N . LEU A 1 232 ? -25.805 -13.385 24.237 1.00 88.94 232 LEU A N 1
ATOM 1825 C CA . LEU A 1 232 ? -25.046 -14.623 24.432 1.00 88.94 232 LEU A CA 1
ATOM 1826 C C . LEU A 1 232 ? -24.734 -14.883 25.909 1.00 88.94 232 LEU A C 1
ATOM 1828 O O . LEU A 1 232 ? -24.835 -16.027 26.361 1.00 88.94 232 LEU A O 1
ATOM 1832 N N . GLU A 1 233 ? -24.379 -13.850 26.673 1.00 91.12 233 GLU A N 1
ATOM 1833 C CA . GLU A 1 233 ? -24.149 -13.987 28.113 1.00 91.12 233 GLU A CA 1
ATOM 1834 C C . GLU A 1 233 ? -25.435 -14.374 28.856 1.00 91.12 233 GLU A C 1
ATOM 1836 O O . GLU A 1 233 ? -25.412 -15.291 29.683 1.00 91.12 233 GLU A O 1
ATOM 1841 N N . ARG A 1 234 ? -26.578 -13.770 28.506 1.00 91.56 234 ARG A N 1
ATOM 1842 C CA . ARG A 1 234 ? -27.889 -14.133 29.077 1.00 91.56 234 ARG A CA 1
ATOM 1843 C C . ARG A 1 234 ? -28.284 -15.575 28.764 1.00 91.56 234 ARG A C 1
ATOM 1845 O O . ARG A 1 234 ? -28.678 -16.307 29.674 1.00 91.56 234 ARG A O 1
ATOM 1852 N N . LEU A 1 235 ? -28.146 -16.002 27.508 1.00 88.00 235 LEU A N 1
ATOM 1853 C CA . LEU A 1 235 ? -28.436 -17.376 27.082 1.00 88.00 235 LEU A CA 1
ATOM 1854 C C . LEU A 1 235 ? -27.557 -18.398 27.806 1.00 88.00 235 LEU A C 1
ATOM 1856 O O . LEU A 1 235 ? -28.032 -19.467 28.194 1.00 88.00 235 LEU A O 1
ATOM 1860 N N . LYS A 1 236 ? -26.284 -18.067 28.035 1.00 91.25 236 LYS A N 1
ATOM 1861 C CA . LYS A 1 236 ? -25.352 -18.940 28.752 1.00 91.25 236 LYS A CA 1
ATOM 1862 C C . LYS A 1 236 ? -25.767 -19.153 30.209 1.00 91.25 236 LYS A C 1
ATOM 1864 O O . LYS A 1 236 ? -25.742 -20.290 30.680 1.00 91.25 236 LYS A O 1
ATOM 1869 N N . VAL A 1 237 ? -26.190 -18.090 30.897 1.00 92.25 237 VAL A N 1
ATOM 1870 C CA . VAL A 1 237 ? -26.710 -18.179 32.273 1.00 92.25 237 VAL A CA 1
ATOM 1871 C C . VAL A 1 237 ? -27.993 -19.010 32.312 1.00 92.25 237 VAL A C 1
ATOM 1873 O O . VAL A 1 237 ? -28.111 -19.910 33.139 1.00 92.25 237 VAL A O 1
ATOM 1876 N N . GLN A 1 238 ? -28.921 -18.773 31.380 1.00 90.50 238 GLN A N 1
ATOM 1877 C CA . GLN A 1 238 ? -30.175 -19.526 31.313 1.00 90.50 238 GLN A CA 1
ATOM 1878 C C . GLN A 1 238 ? -29.947 -21.021 31.043 1.00 90.50 238 GLN A C 1
ATOM 1880 O O . GLN A 1 238 ? -30.632 -21.853 31.634 1.00 90.50 238 GLN A O 1
ATOM 1885 N N . THR A 1 239 ? -28.964 -21.360 30.203 1.00 84.25 239 THR A N 1
ATOM 1886 C CA . THR A 1 239 ? -28.598 -22.753 29.894 1.00 84.25 239 THR A CA 1
ATOM 1887 C C . THR A 1 239 ? -28.012 -23.457 31.121 1.00 84.25 239 THR A C 1
ATOM 1889 O O . THR A 1 239 ? -28.457 -24.547 31.467 1.00 84.25 239 THR A O 1
ATOM 1892 N N . GLN A 1 240 ? -27.097 -22.812 31.855 1.00 88.06 240 GLN A N 1
ATOM 1893 C CA . GLN A 1 240 ? -26.592 -23.364 33.122 1.00 88.06 240 GLN A CA 1
ATOM 1894 C C . GLN A 1 240 ? -27.705 -23.561 34.155 1.00 88.06 240 GLN A C 1
ATOM 1896 O O . GLN A 1 240 ? -27.714 -24.553 34.885 1.00 88.06 240 GLN A O 1
ATOM 1901 N N . GLU A 1 241 ? -28.655 -22.629 34.223 1.00 87.81 241 GLU A N 1
ATOM 1902 C CA . GLU A 1 241 ? -29.773 -22.729 35.155 1.00 87.81 241 GLU A CA 1
ATOM 1903 C C . GLU A 1 241 ? -30.746 -23.856 34.770 1.00 87.81 241 GLU A C 1
ATOM 1905 O O . GLU A 1 241 ? -31.272 -24.539 35.654 1.00 87.81 241 GLU A O 1
ATOM 1910 N N . SER A 1 242 ? -30.987 -24.086 33.473 1.00 81.56 242 SER A N 1
ATOM 1911 C CA . SER A 1 242 ? -31.772 -25.236 33.013 1.00 81.56 242 SER A CA 1
ATOM 1912 C C . SER A 1 242 ? -31.042 -26.557 33.235 1.00 81.56 242 SER A C 1
ATOM 1914 O O . SER A 1 242 ? -31.673 -27.500 33.707 1.00 81.56 242 SER A O 1
ATOM 1916 N N . ASP A 1 243 ? -29.732 -26.618 32.991 1.00 85.06 243 ASP A N 1
ATOM 1917 C CA . ASP A 1 243 ? -28.927 -27.828 33.199 1.00 85.06 243 ASP A CA 1
ATOM 1918 C C . ASP A 1 243 ? -28.933 -28.242 34.679 1.00 85.06 243 ASP A C 1
ATOM 1920 O O . ASP A 1 243 ? -29.218 -29.394 35.006 1.00 85.06 243 ASP A O 1
ATOM 1924 N N . ALA A 1 244 ? -28.773 -27.279 35.595 1.00 88.50 244 ALA A N 1
ATOM 1925 C CA . ALA A 1 244 ? -28.869 -27.527 37.035 1.00 88.50 244 ALA A CA 1
ATOM 1926 C C . ALA A 1 244 ? -30.273 -27.995 37.477 1.00 88.50 244 ALA A C 1
ATOM 1928 O O . ALA A 1 244 ? -30.419 -28.732 38.456 1.00 88.50 244 ALA A O 1
ATOM 1929 N N . LYS A 1 245 ? -31.337 -27.567 36.783 1.00 89.25 245 LYS A N 1
ATOM 1930 C CA . LYS A 1 245 ? -32.709 -28.045 37.041 1.00 89.25 245 LYS A CA 1
ATOM 1931 C C . LYS A 1 245 ? -32.916 -29.466 36.520 1.00 89.25 245 LYS A C 1
ATOM 1933 O O . LYS A 1 245 ? -33.585 -30.250 37.194 1.00 89.25 245 LYS A O 1
ATOM 1938 N N . VAL A 1 246 ? -32.347 -29.797 35.362 1.00 90.50 246 VAL A N 1
ATOM 1939 C CA . VAL A 1 246 ? -32.387 -31.149 34.786 1.00 90.50 246 VAL A CA 1
ATOM 1940 C C . VAL A 1 246 ? -31.654 -32.137 35.690 1.00 90.50 246 VAL A C 1
ATOM 1942 O O . VAL A 1 246 ? -32.189 -33.210 35.955 1.00 90.50 246 VAL A O 1
ATOM 1945 N N . GLU A 1 247 ? -30.501 -31.759 36.242 1.00 88.00 247 GLU A N 1
ATOM 1946 C CA . GLU A 1 247 ? -29.738 -32.601 37.172 1.00 88.00 247 GLU A CA 1
ATOM 1947 C C . GLU A 1 247 ? -30.542 -32.916 38.445 1.00 88.00 247 GLU A C 1
ATOM 1949 O O . GLU A 1 247 ? -30.745 -34.081 38.786 1.00 88.00 247 GLU A O 1
ATOM 1954 N N . LYS A 1 248 ? -31.156 -31.900 39.068 1.00 90.12 248 LYS A N 1
ATOM 1955 C CA . LYS A 1 248 ? -32.050 -32.097 40.228 1.00 90.12 248 LYS A CA 1
ATOM 1956 C C . LYS A 1 248 ? -33.276 -32.956 39.908 1.00 90.12 248 LYS A C 1
ATOM 1958 O O . LYS A 1 248 ? -33.762 -33.703 40.759 1.00 90.12 248 LYS A O 1
ATOM 1963 N N . GLN A 1 249 ? -33.827 -32.837 38.699 1.00 88.50 249 GLN A N 1
ATOM 1964 C CA . GLN A 1 249 ? -34.924 -33.704 38.267 1.00 88.50 249 GLN A CA 1
ATOM 1965 C C . GLN A 1 249 ? -34.459 -35.145 38.051 1.00 88.50 249 GLN A C 1
ATOM 1967 O O . GLN A 1 249 ? -35.185 -36.063 38.434 1.00 88.50 249 GLN A O 1
ATOM 1972 N N . ALA A 1 250 ? -33.268 -35.353 37.488 1.00 89.50 250 ALA A N 1
ATOM 1973 C CA . ALA A 1 250 ? -32.689 -36.675 37.288 1.00 89.50 250 ALA A CA 1
ATOM 1974 C C . ALA A 1 250 ? -32.473 -37.398 38.626 1.00 89.50 250 ALA A C 1
ATOM 1976 O O . ALA A 1 250 ? -32.940 -38.528 38.774 1.00 89.50 250 ALA A O 1
ATOM 1977 N N . GLU A 1 251 ? -31.907 -36.718 39.629 1.00 92.50 251 GLU A N 1
ATOM 1978 C CA . GLU A 1 251 ? -31.753 -37.251 40.993 1.00 92.50 251 GLU A CA 1
ATOM 1979 C C . GLU A 1 251 ? -33.102 -37.665 41.601 1.00 92.50 251 GLU A C 1
ATOM 1981 O O . GLU A 1 251 ? -33.247 -38.740 42.192 1.00 92.50 251 GLU A O 1
ATOM 1986 N N . LYS A 1 252 ? -34.137 -36.833 41.421 1.00 93.31 252 LYS A N 1
ATOM 1987 C CA . LYS A 1 252 ? -35.478 -37.142 41.926 1.00 93.31 252 LYS A CA 1
ATOM 1988 C C . LYS A 1 252 ? -36.087 -38.357 41.223 1.00 93.31 252 LYS A C 1
ATOM 1990 O O . LYS A 1 252 ? -36.652 -39.217 41.902 1.00 93.31 252 LYS A O 1
ATOM 1995 N N . ILE A 1 253 ? -35.958 -38.456 39.898 1.00 92.19 253 ILE A N 1
ATOM 1996 C CA . ILE A 1 253 ? -36.419 -39.614 39.112 1.00 92.19 253 ILE A CA 1
ATOM 1997 C C . ILE A 1 253 ? -35.689 -40.884 39.552 1.00 92.19 253 ILE A C 1
ATOM 1999 O O . ILE A 1 253 ? -36.317 -41.933 39.690 1.00 92.19 253 ILE A O 1
ATOM 2003 N N . GLU A 1 254 ? -34.388 -40.799 39.805 1.00 92.50 254 GLU A N 1
ATOM 2004 C CA . GLU A 1 254 ? -33.593 -41.930 40.269 1.00 92.50 254 GLU A CA 1
ATOM 2005 C C . GLU A 1 254 ? -34.027 -42.405 41.661 1.00 92.50 254 GLU A C 1
ATOM 2007 O O . GLU A 1 254 ? -34.255 -43.601 41.856 1.00 92.50 254 GLU A O 1
ATOM 2012 N N . SER A 1 255 ? -34.277 -41.481 42.596 1.00 91.56 255 SER A N 1
ATOM 2013 C CA . SER A 1 255 ? -34.813 -41.840 43.917 1.00 91.56 255 SER A CA 1
ATOM 2014 C C . SER A 1 255 ? -36.182 -42.532 43.828 1.00 91.56 255 SER A C 1
ATOM 2016 O O . SER A 1 255 ? -36.419 -43.537 44.499 1.00 91.56 255 SER A O 1
ATOM 2018 N N . LEU A 1 256 ? -37.067 -42.044 42.949 1.00 91.88 256 LEU A N 1
ATOM 2019 C CA . LEU A 1 256 ? -38.386 -42.632 42.715 1.00 91.88 256 LEU A CA 1
ATOM 2020 C C . LEU A 1 256 ? -38.279 -44.027 42.092 1.00 91.88 256 LEU A C 1
ATOM 2022 O O . LEU A 1 256 ? -39.006 -44.929 42.501 1.00 91.88 256 LEU A O 1
ATOM 2026 N N . ARG A 1 257 ? -37.356 -44.233 41.144 1.00 91.81 257 ARG A N 1
ATOM 2027 C CA . ARG A 1 257 ? -37.095 -45.553 40.549 1.00 91.81 257 ARG A CA 1
ATOM 2028 C C . ARG A 1 257 ? -36.575 -46.553 41.573 1.00 91.81 257 ARG A C 1
ATOM 2030 O O . ARG A 1 257 ? -36.998 -47.704 41.537 1.00 91.81 257 ARG A O 1
ATOM 2037 N N . LYS A 1 258 ? -35.709 -46.123 42.494 1.00 92.56 258 LYS A N 1
ATOM 2038 C CA . LYS A 1 258 ? -35.213 -46.986 43.572 1.00 92.56 258 LYS A CA 1
ATOM 2039 C C . LYS A 1 258 ? -36.351 -47.437 44.491 1.00 92.56 258 LYS A C 1
ATOM 2041 O O . LYS A 1 258 ? -36.519 -48.631 44.698 1.00 92.56 258 LYS A O 1
ATOM 2046 N N . MET A 1 259 ? -37.201 -46.507 44.935 1.00 89.81 259 MET A N 1
ATOM 2047 C CA . MET A 1 259 ? -38.386 -46.853 45.734 1.00 89.81 259 MET A CA 1
ATOM 2048 C C . MET A 1 259 ? -39.368 -47.761 44.973 1.00 89.81 259 MET A C 1
ATOM 2050 O O . MET A 1 259 ? -39.963 -48.664 45.560 1.00 89.81 259 MET A O 1
ATOM 2054 N N . ALA A 1 260 ? -39.540 -47.555 43.663 1.00 89.00 260 ALA A N 1
ATOM 2055 C CA . ALA A 1 260 ? -40.362 -48.426 42.823 1.00 89.00 260 ALA A CA 1
ATOM 2056 C C . ALA A 1 260 ? -39.780 -49.849 42.714 1.00 89.00 260 ALA A C 1
ATOM 2058 O O . ALA A 1 260 ? -40.523 -50.822 42.794 1.00 89.00 260 ALA A O 1
ATOM 2059 N N . ALA A 1 261 ? -38.458 -49.989 42.589 1.00 89.12 261 ALA A N 1
ATOM 2060 C CA . ALA A 1 261 ? -37.795 -51.292 42.578 1.00 89.12 261 ALA A CA 1
ATOM 2061 C C . ALA A 1 261 ? -37.909 -52.006 43.937 1.00 89.12 261 ALA A C 1
ATOM 2063 O O . ALA A 1 261 ? -38.223 -53.195 43.977 1.00 89.12 261 ALA A O 1
ATOM 2064 N N . ASP A 1 262 ? -37.728 -51.277 45.043 1.00 87.88 262 ASP A N 1
ATOM 2065 C CA . ASP A 1 262 ? -37.863 -51.819 46.401 1.00 87.88 262 ASP A CA 1
ATOM 2066 C C . ASP A 1 262 ? -39.302 -52.302 46.670 1.00 87.88 262 ASP A C 1
ATOM 2068 O O . ASP A 1 262 ? -39.515 -53.398 47.191 1.00 87.88 262 ASP A O 1
ATOM 2072 N N . THR A 1 263 ? -40.310 -51.525 46.254 1.00 88.31 263 THR A N 1
ATOM 2073 C CA . THR A 1 263 ? -41.730 -51.916 46.367 1.00 88.31 263 THR A CA 1
ATOM 2074 C C . THR A 1 263 ? -42.092 -53.095 45.464 1.00 88.31 263 THR A C 1
ATOM 2076 O O . THR A 1 263 ? -42.816 -53.992 45.894 1.00 88.31 263 THR A O 1
ATOM 2079 N N . GLN A 1 264 ? -41.564 -53.151 44.240 1.00 86.94 264 GLN A N 1
ATOM 2080 C CA . GLN A 1 264 ? -41.787 -54.276 43.331 1.00 86.94 264 GLN A CA 1
ATOM 2081 C C . GLN A 1 264 ? -41.114 -55.567 43.833 1.00 86.94 264 GLN A C 1
ATOM 2083 O O . GLN A 1 264 ? -41.698 -56.643 43.712 1.00 86.94 264 GLN A O 1
ATOM 2088 N N . SER A 1 265 ? -39.938 -55.460 44.460 1.00 80.75 265 SER A N 1
ATOM 2089 C CA . SER A 1 265 ? -39.249 -56.568 45.138 1.00 80.75 265 SER A CA 1
ATOM 2090 C C . SER A 1 265 ? -40.061 -57.112 46.321 1.00 80.75 265 SER A C 1
ATOM 2092 O O . SER A 1 265 ? -40.256 -58.322 46.436 1.00 80.75 265 SER A O 1
ATOM 2094 N N . LEU A 1 266 ? -40.621 -56.225 47.154 1.00 81.56 266 LEU A N 1
ATOM 2095 C CA . LEU A 1 266 ? -41.509 -56.6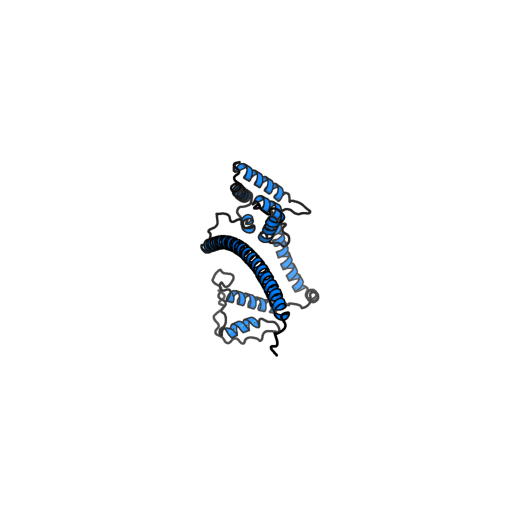09 48.259 1.00 81.56 266 LEU A CA 1
ATOM 2096 C C . LEU A 1 266 ? -42.752 -57.364 47.773 1.00 81.56 266 LEU A C 1
ATOM 2098 O O . LEU A 1 266 ? -43.137 -58.352 48.389 1.00 81.56 266 LEU A O 1
ATOM 2102 N N . LEU A 1 267 ? -43.360 -56.932 46.665 1.00 77.25 267 LEU A N 1
ATOM 2103 C CA . LEU A 1 267 ? -44.526 -57.605 46.084 1.00 77.25 267 LEU A CA 1
ATOM 2104 C C . LEU A 1 267 ? -44.182 -58.977 45.486 1.00 77.25 267 LEU A C 1
ATOM 2106 O O . LEU A 1 267 ? -44.992 -59.893 45.583 1.00 77.25 267 LEU A O 1
ATOM 2110 N N . ALA A 1 268 ? -42.992 -59.143 44.900 1.00 74.81 268 ALA A N 1
ATOM 2111 C CA . ALA A 1 268 ? -42.540 -60.424 44.353 1.00 74.81 268 ALA A CA 1
ATOM 2112 C C . ALA A 1 268 ? -42.207 -61.471 45.436 1.00 74.81 268 ALA A C 1
ATOM 2114 O O . ALA A 1 268 ? -42.232 -62.665 45.153 1.00 74.81 268 ALA A O 1
ATOM 2115 N N . GLY A 1 269 ? -41.905 -61.033 46.665 1.00 67.69 269 GLY A N 1
ATOM 2116 C CA . GLY A 1 269 ? -41.664 -61.903 47.822 1.00 67.69 269 GLY A CA 1
ATOM 211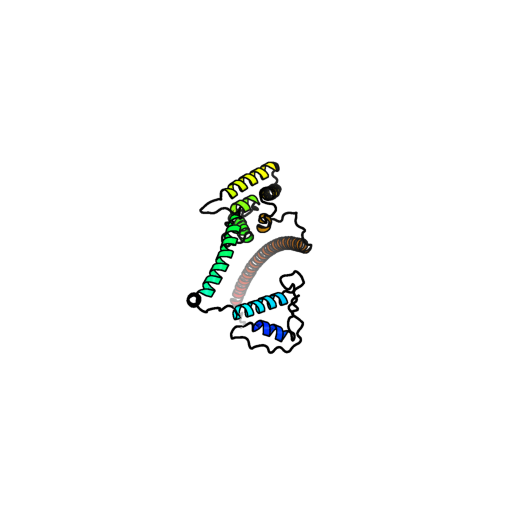7 C C . GLY A 1 269 ? -42.931 -62.393 48.534 1.00 67.69 269 GLY A C 1
ATOM 2118 O O . GLY A 1 269 ? -42.830 -63.173 49.479 1.00 67.69 269 GLY A O 1
ATOM 2119 N N . ILE A 1 270 ? -44.117 -61.945 48.112 1.00 69.94 270 ILE A N 1
ATOM 2120 C CA . ILE A 1 270 ? -45.396 -62.439 48.629 1.00 69.94 270 ILE A CA 1
ATOM 2121 C C . ILE A 1 270 ? -45.787 -63.657 47.786 1.00 69.94 270 ILE A C 1
ATOM 2123 O O . ILE A 1 270 ? -46.228 -63.512 46.646 1.00 69.94 270 ILE A O 1
ATOM 2127 N N . GLU A 1 271 ? -45.609 -64.864 48.332 1.00 60.38 271 GLU A N 1
ATOM 2128 C CA . GLU A 1 271 ? -46.091 -66.082 47.675 1.00 60.38 271 GLU A CA 1
ATOM 2129 C C . GLU A 1 271 ? -47.616 -66.004 47.484 1.00 60.38 271 GLU A C 1
ATOM 2131 O O . GLU A 1 271 ? -48.336 -65.595 48.405 1.00 60.38 271 GLU A O 1
ATOM 2136 N N . PRO A 1 272 ? -48.142 -66.379 46.303 1.00 62.38 272 PRO A N 1
ATOM 2137 C CA . PRO A 1 272 ? -49.577 -66.416 46.096 1.00 62.38 272 PRO A CA 1
ATOM 2138 C C . PRO A 1 272 ? -50.184 -67.409 47.086 1.00 62.38 272 PRO A C 1
ATOM 2140 O O . PRO A 1 272 ? -49.817 -68.582 47.111 1.00 62.38 272 PRO A O 1
ATOM 2143 N N . PHE A 1 273 ? -51.120 -66.925 47.901 1.00 59.78 273 PHE A N 1
ATOM 2144 C CA . PHE A 1 273 ? -51.913 -67.747 48.806 1.00 59.78 273 PHE A CA 1
ATOM 2145 C C . PHE A 1 273 ? -52.747 -68.717 47.956 1.00 59.78 273 PHE A C 1
ATOM 2147 O O . PHE A 1 273 ? -53.822 -68.374 47.458 1.00 59.78 273 PHE A O 1
ATOM 2154 N N . VAL A 1 274 ? -52.209 -69.915 47.723 1.00 52.94 274 VAL A N 1
ATOM 2155 C CA . VAL A 1 274 ? -52.923 -71.010 47.072 1.00 52.94 274 VAL A CA 1
ATOM 2156 C C . VAL A 1 274 ? -53.954 -71.512 48.076 1.00 52.94 274 VAL A C 1
ATOM 2158 O O . VAL A 1 274 ? -53.618 -72.179 49.049 1.00 52.94 274 VAL A O 1
ATOM 2161 N N . TRP A 1 275 ? -55.213 -71.143 47.861 1.00 57.25 275 TRP A N 1
ATOM 2162 C CA . TRP A 1 275 ? -56.351 -71.751 48.543 1.00 57.25 275 TRP A CA 1
ATOM 2163 C C . TRP A 1 275 ? -56.587 -73.150 47.962 1.00 57.25 275 TRP A C 1
ATOM 2165 O O . TRP A 1 275 ? -57.220 -73.264 46.911 1.00 57.25 275 TRP A O 1
ATOM 2175 N N . ILE A 1 276 ? -56.083 -74.190 48.635 1.00 50.88 276 ILE A N 1
ATOM 2176 C CA . ILE A 1 276 ? -56.592 -75.573 48.566 1.00 50.88 276 ILE A CA 1
ATOM 2177 C C . ILE A 1 276 ? -56.592 -76.150 49.980 1.00 50.88 276 ILE A C 1
ATOM 2179 O O . ILE A 1 276 ? -55.533 -76.069 50.639 1.00 50.88 276 ILE A O 1
#

Organism: Panicum virgatum (NCBI:txid38727)

Radius of gyration: 37.1 Å; chains: 1; bounding box: 81×100×92 Å